Protein AF-A0A3L6JF47-F1 (afdb_monomer)

Secondary structure (DSSP, 8-state):
---HHHHHHHHHHHHHHTTSTT--EEE-SSEEEEEEE-SS-EEEEEEETTS-HHHHHHHHHHHHHHHHHHTSPTT--HHHHHHH----TTTTHHHHHHHHHHHHHHHHHHHHHHHHHHHHHHHHHHHHHHHHHT----HHHHHHHHHHHHHHHHHHHHH-GGGGG--BSSS-B-GGGS-TTSS-HHHHHHHHHHHHHHHHHHHHHHH-HHHHHHHIIIIIHHHHHHTHHHHHHTTHHHHHHHHH-

Solvent-accessible surface area (backbone atoms only — not comparable to full-atom values): 14025 Å² total; per-residue (Å²): 129,81,63,60,64,62,44,52,56,50,44,62,50,38,68,75,59,52,88,46,93,80,68,62,63,48,80,58,99,76,36,26,40,38,53,34,70,63,100,86,51,77,46,78,47,82,40,56,75,87,55,61,61,73,59,56,44,50,52,39,46,50,51,50,50,50,44,61,66,73,71,45,57,90,96,55,54,68,74,60,51,60,72,68,55,84,76,62,98,69,66,59,54,69,57,51,50,50,51,52,51,53,50,50,49,49,54,53,49,53,54,50,52,50,33,48,52,40,47,53,52,32,51,56,50,29,51,49,40,39,25,61,56,65,40,77,66,54,75,67,53,49,52,53,42,43,53,51,43,54,61,65,44,49,66,50,29,76,77,38,63,71,52,70,65,42,53,74,48,96,82,29,47,46,49,75,64,50,61,49,89,81,52,58,61,70,62,49,54,55,49,52,50,52,51,48,47,50,49,44,50,43,44,46,71,64,62,32,68,67,37,38,52,48,23,40,67,73,38,36,47,57,50,50,66,76,44,43,69,63,28,53,75,70,58,44,48,62,51,50,53,70,57,74,107

Foldseek 3Di:
DPVVVVVVVVVVVCVVPVVPVPDQWDDDPFWIKGWDDDPPDIDIDTHGPPDDNVVVNVLRVVLVVCCVVPQADPPDDPVVVVVPPPDDPCRCVVSVVVNVVSVVCVVVCVLVVQLVLLLLLQVLLQQLFQLLLPQDDDPVLLVVLQVQLVVQCVVLCVVPVLLVQWDGDNNGTRSNRRDSNVDDSVSSLVSSLSSVLSNLVSCPVRVDDVSLVCSCVVGNVVSCVVCVVSCVVSVVVVSCVVRSD

Sequence (245 aa):
MDLIAPFLSATHTFINRAANETLRTIDTDTHRYVWAANDELLFVMVISKGARTGHMRFLLDYALNEFMHNEVPEGMDLPTFLKQWEGNPVSFERFARFVDELVSQYEQSGDSLVAGKTMDCLEVHNHIFRALMEVKVDKRTRKKMVEEIKARLRPLVETHPFLAVVPVDDAGIEVLNIDVYSVEYKALRSALESVFQVVAEVIRNVAGEEPYRNMIFDHAMPYVKNDIERLQTYAILDDIVRYLF

Structure (mmCIF, N/CA/C/O backbone):
data_AF-A0A3L6JF47-F1
#
_entry.id   AF-A0A3L6JF47-F1
#
loop_
_atom_site.group_PDB
_atom_site.id
_atom_site.type_symbol
_atom_site.label_atom_id
_atom_site.label_alt_id
_atom_site.label_comp_id
_atom_site.label_asym_id
_atom_site.label_entity_id
_atom_site.label_seq_id
_atom_site.pdbx_PDB_ins_code
_atom_site.Cartn_x
_atom_site.Cartn_y
_atom_site.Cartn_z
_atom_site.occupancy
_atom_site.B_iso_or_equiv
_atom_site.auth_seq_id
_atom_site.auth_comp_id
_atom_site.auth_asym_id
_atom_site.auth_atom_id
_atom_site.pdbx_PDB_model_num
ATOM 1 N N . MET A 1 1 ? 6.566 16.868 -28.318 1.00 39.19 1 MET A N 1
ATOM 2 C CA . MET A 1 1 ? 7.440 17.983 -27.888 1.00 39.19 1 MET A CA 1
ATOM 3 C C . MET A 1 1 ? 8.849 17.601 -28.323 1.00 39.19 1 MET A C 1
ATOM 5 O O . MET A 1 1 ? 9.201 16.448 -28.123 1.00 39.19 1 MET A O 1
ATOM 9 N N . ASP A 1 2 ? 9.584 18.474 -29.011 1.00 41.66 2 ASP A N 1
ATOM 10 C CA . ASP A 1 2 ? 10.865 18.128 -29.648 1.00 41.66 2 ASP A CA 1
ATOM 11 C C . ASP A 1 2 ? 11.982 18.011 -28.591 1.00 41.66 2 ASP A C 1
ATOM 13 O O . ASP A 1 2 ? 12.559 19.005 -28.148 1.00 41.66 2 ASP A O 1
ATOM 17 N N . LEU A 1 3 ? 12.201 16.788 -28.094 1.00 53.28 3 LEU A N 1
ATOM 18 C CA . LEU A 1 3 ? 13.137 16.476 -27.003 1.00 53.28 3 LEU A CA 1
ATOM 19 C C . LEU A 1 3 ? 14.605 16.495 -27.458 1.00 53.28 3 LEU A C 1
ATOM 21 O O . LEU A 1 3 ? 15.505 16.509 -26.618 1.00 53.28 3 LEU A O 1
ATOM 25 N N . ILE A 1 4 ? 14.853 16.542 -28.771 1.00 51.00 4 ILE A N 1
ATOM 26 C CA . ILE A 1 4 ? 16.194 16.467 -29.360 1.00 51.00 4 ILE A CA 1
ATOM 27 C C . ILE A 1 4 ? 16.961 17.778 -29.153 1.00 51.00 4 ILE A C 1
ATOM 29 O O . ILE A 1 4 ? 18.140 17.747 -28.816 1.00 51.00 4 ILE A O 1
ATOM 33 N N . ALA A 1 5 ? 16.318 18.942 -29.279 1.00 51.75 5 ALA A N 1
ATOM 34 C CA . ALA A 1 5 ? 16.994 20.233 -29.107 1.00 51.75 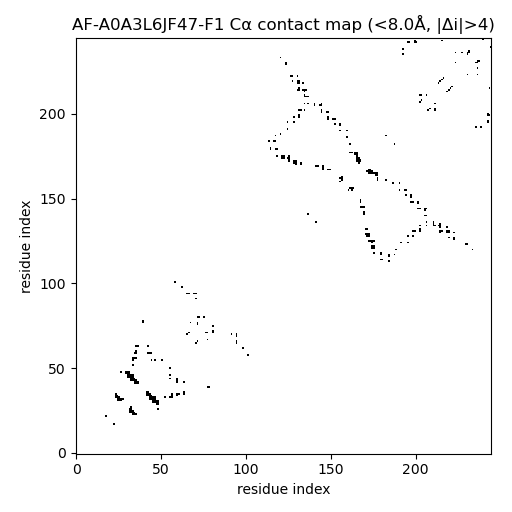5 ALA A CA 1
ATOM 35 C C . ALA A 1 5 ? 17.438 20.521 -27.648 1.00 51.75 5 ALA A C 1
ATOM 37 O O . ALA A 1 5 ? 18.599 20.898 -27.447 1.00 51.75 5 ALA A O 1
ATOM 38 N N . PRO A 1 6 ? 16.601 20.290 -26.610 1.00 57.38 6 PRO A N 1
ATOM 39 C CA . PRO A 1 6 ? 17.043 20.335 -25.214 1.00 57.38 6 PRO A CA 1
ATOM 40 C C . PRO A 1 6 ? 18.134 19.303 -24.918 1.00 57.38 6 PRO A C 1
ATOM 42 O O . PRO A 1 6 ? 19.085 19.608 -24.196 1.00 57.38 6 PRO A O 1
ATOM 45 N N . PHE A 1 7 ? 18.032 18.111 -25.515 1.00 55.81 7 PHE A N 1
ATOM 46 C CA . PHE A 1 7 ? 19.045 17.071 -25.408 1.00 55.81 7 PHE A CA 1
ATOM 47 C C . PHE A 1 7 ? 20.379 17.520 -26.009 1.00 55.81 7 PHE A C 1
ATOM 49 O O . PHE A 1 7 ? 21.376 17.469 -25.305 1.00 55.81 7 PHE A O 1
ATOM 56 N N . LEU A 1 8 ? 20.433 18.054 -27.233 1.00 55.69 8 LEU A N 1
ATOM 57 C CA . LEU A 1 8 ? 21.669 18.549 -27.858 1.00 55.69 8 LEU A CA 1
ATOM 58 C C . LEU A 1 8 ? 22.310 19.691 -27.055 1.00 55.69 8 LEU A C 1
ATOM 60 O O . LEU A 1 8 ? 23.528 19.717 -26.888 1.00 55.69 8 LEU A O 1
ATOM 64 N N . SER A 1 9 ? 21.504 20.583 -26.469 1.00 55.53 9 SER A N 1
ATOM 65 C CA . SER A 1 9 ? 21.994 21.616 -25.544 1.00 55.53 9 SER A CA 1
ATOM 66 C C . SER A 1 9 ? 22.570 21.013 -24.252 1.00 55.53 9 SER A C 1
ATOM 68 O O . SER A 1 9 ? 23.629 21.434 -23.771 1.00 55.53 9 SER A O 1
ATOM 70 N N . ALA A 1 10 ? 21.914 19.990 -23.697 1.00 55.59 10 ALA A N 1
ATOM 71 C CA . ALA A 1 10 ? 22.442 19.210 -22.580 1.00 55.59 10 ALA A CA 1
ATOM 72 C C . ALA A 1 10 ? 23.694 18.413 -22.991 1.00 55.59 10 ALA A C 1
ATOM 74 O O . ALA A 1 10 ? 24.613 18.294 -22.189 1.00 55.59 10 ALA A O 1
ATOM 75 N N . THR A 1 11 ? 23.793 17.975 -24.251 1.00 55.50 11 THR A N 1
ATOM 76 C CA . THR A 1 11 ? 24.927 17.238 -24.836 1.00 55.50 11 THR A CA 1
ATOM 77 C C . THR A 1 11 ? 26.139 18.155 -25.059 1.00 55.50 11 THR A C 1
ATOM 79 O O . THR A 1 11 ? 27.289 17.777 -24.865 1.00 55.50 11 THR A O 1
ATOM 82 N N . HIS A 1 12 ? 25.918 19.430 -25.370 1.00 54.47 12 HIS A N 1
ATOM 83 C CA . HIS A 1 12 ? 27.000 20.416 -25.428 1.00 54.47 12 HIS A CA 1
ATOM 84 C C . HIS A 1 12 ? 27.555 20.743 -24.026 1.00 54.47 12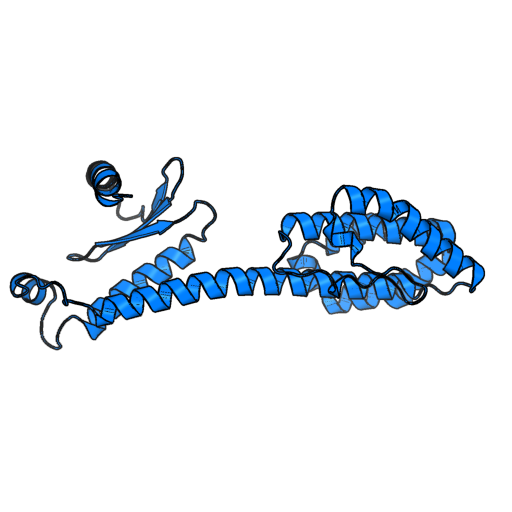 HIS A C 1
ATOM 86 O O . HIS A 1 12 ? 28.730 21.077 -23.860 1.00 54.47 12 HIS A O 1
ATOM 92 N N . THR A 1 13 ? 26.716 20.592 -22.996 1.00 53.53 13 THR A N 1
ATOM 93 C CA . THR A 1 13 ? 27.118 20.637 -21.579 1.00 53.53 13 THR A CA 1
ATOM 94 C C . THR A 1 13 ? 27.772 19.312 -21.141 1.00 53.53 13 THR A C 1
ATOM 96 O O . THR A 1 13 ? 28.696 19.321 -20.329 1.00 53.53 13 THR A O 1
ATOM 99 N N . PHE A 1 14 ? 27.334 18.189 -21.725 1.00 51.88 14 PHE A N 1
ATOM 100 C CA . PHE A 1 14 ? 27.841 16.820 -21.571 1.00 51.88 14 PHE A CA 1
ATOM 101 C C . PHE A 1 14 ? 29.286 16.707 -22.050 1.00 51.88 14 PHE A C 1
ATOM 103 O O . PHE A 1 14 ? 30.123 16.296 -21.266 1.00 51.88 14 PHE A O 1
ATOM 110 N N . ILE A 1 15 ? 29.628 17.172 -23.256 1.00 53.25 15 ILE A N 1
ATOM 111 C CA . ILE A 1 15 ? 31.006 17.115 -23.789 1.00 53.25 15 ILE A CA 1
ATOM 112 C C . ILE A 1 15 ? 31.991 17.896 -22.901 1.00 53.25 15 ILE A C 1
ATOM 114 O O . ILE A 1 15 ? 33.110 17.451 -22.670 1.00 53.25 15 ILE A O 1
ATOM 118 N N . ASN A 1 16 ? 31.557 19.019 -22.321 1.00 48.75 16 ASN A N 1
ATOM 119 C CA . ASN A 1 16 ? 32.393 19.824 -21.425 1.00 48.75 16 ASN A CA 1
ATOM 120 C C . ASN A 1 16 ? 32.518 19.257 -19.995 1.00 48.75 16 ASN A C 1
ATOM 122 O O . ASN A 1 16 ? 33.428 19.653 -19.269 1.00 48.75 16 ASN A O 1
ATOM 126 N N . ARG A 1 17 ? 31.619 18.358 -19.559 1.00 47.34 17 ARG A N 1
ATOM 127 C CA . ARG A 1 17 ? 31.627 17.754 -18.206 1.00 47.34 17 ARG A CA 1
ATOM 128 C C . ARG A 1 17 ? 31.995 16.263 -18.181 1.00 47.34 17 ARG A C 1
ATOM 130 O O . ARG A 1 17 ? 32.422 15.776 -17.138 1.00 47.34 17 ARG A O 1
ATOM 137 N N . ALA A 1 18 ? 31.868 15.553 -19.302 1.00 42.84 18 ALA A N 1
ATOM 138 C CA . ALA A 1 18 ? 32.072 14.110 -19.458 1.00 42.84 18 ALA A CA 1
ATOM 139 C C . ALA A 1 18 ? 33.542 13.695 -19.646 1.00 42.84 18 ALA A C 1
ATOM 141 O O . ALA A 1 18 ? 33.816 12.541 -19.948 1.00 42.84 18 ALA A O 1
ATOM 142 N N . ALA A 1 19 ? 34.503 14.582 -19.366 1.00 46.66 19 ALA A N 1
ATOM 143 C CA . ALA A 1 19 ? 35.892 14.176 -19.124 1.00 46.66 19 ALA A CA 1
ATOM 144 C C . ALA A 1 19 ? 36.048 13.286 -17.863 1.00 46.66 19 ALA A C 1
ATOM 146 O O . ALA A 1 19 ? 37.145 12.830 -17.562 1.00 46.66 19 ALA A O 1
ATOM 147 N N . ASN A 1 20 ? 34.956 13.037 -17.125 1.00 45.53 20 ASN A N 1
ATOM 148 C CA . ASN A 1 20 ? 34.859 12.031 -16.072 1.00 45.53 20 ASN A CA 1
ATOM 149 C C . ASN A 1 20 ? 33.891 10.911 -16.493 1.00 45.53 20 ASN A C 1
ATOM 151 O O . ASN A 1 20 ? 32.675 11.099 -16.477 1.00 45.53 20 ASN A O 1
ATOM 155 N N . GLU A 1 21 ? 34.432 9.726 -16.780 1.00 50.06 21 GLU A N 1
ATOM 156 C CA . GLU A 1 21 ? 33.719 8.494 -17.182 1.00 50.06 21 GLU A CA 1
ATOM 157 C C . GLU A 1 21 ? 32.689 7.973 -16.150 1.00 50.06 21 GLU A C 1
ATOM 159 O O . GLU A 1 21 ? 31.940 7.029 -16.406 1.00 50.06 21 GLU A O 1
ATOM 164 N N . THR A 1 22 ? 32.627 8.570 -14.958 1.00 50.00 22 THR A N 1
ATOM 165 C CA . THR A 1 22 ? 31.847 8.074 -13.813 1.00 50.00 22 THR A CA 1
ATOM 166 C C . THR A 1 22 ? 30.427 8.633 -13.714 1.00 50.00 22 THR A C 1
ATOM 168 O O . THR A 1 22 ? 29.576 8.040 -13.044 1.00 50.00 22 THR A O 1
ATOM 171 N N . LEU A 1 23 ? 30.118 9.749 -14.378 1.00 54.25 23 LEU A N 1
ATOM 172 C CA . LEU A 1 23 ? 28.791 10.365 -14.306 1.00 54.25 23 LEU A CA 1
ATOM 173 C C . LEU A 1 23 ? 27.901 9.825 -15.427 1.00 54.25 23 LEU A C 1
ATOM 175 O O . LEU A 1 23 ? 27.941 10.362 -16.514 1.00 54.25 23 LEU A O 1
ATOM 179 N N . ARG A 1 24 ? 27.073 8.800 -15.162 1.00 65.50 24 ARG A N 1
ATOM 180 C CA . ARG A 1 24 ? 26.072 8.235 -16.109 1.00 65.50 24 ARG A CA 1
ATOM 181 C C . ARG A 1 24 ? 24.644 8.778 -15.905 1.00 65.50 24 ARG A C 1
ATOM 183 O O . ARG A 1 24 ? 23.663 8.046 -16.049 1.00 65.50 24 ARG A O 1
ATOM 190 N N . THR A 1 25 ? 24.518 10.003 -15.398 1.00 70.62 25 THR A N 1
ATOM 191 C CA . THR A 1 25 ? 23.235 10.684 -15.126 1.00 70.62 25 THR A CA 1
ATOM 192 C C . THR A 1 25 ? 23.398 12.195 -15.127 1.00 70.62 25 THR A C 1
ATOM 194 O O . THR A 1 25 ? 24.363 12.695 -14.550 1.00 70.62 25 THR A O 1
ATOM 197 N N . ILE A 1 26 ? 22.416 12.915 -15.675 1.00 74.94 26 ILE A N 1
ATOM 198 C CA . ILE A 1 26 ? 22.301 14.377 -15.581 1.00 74.94 26 ILE A CA 1
ATOM 199 C C . ILE A 1 26 ? 20.905 14.727 -15.082 1.00 74.94 26 ILE A C 1
ATOM 201 O O . ILE A 1 26 ? 19.906 14.328 -15.676 1.00 74.94 26 ILE A O 1
ATOM 205 N N . ASP A 1 27 ? 20.844 15.520 -14.019 1.00 71.19 27 ASP A N 1
ATOM 206 C CA . ASP A 1 27 ? 19.592 16.062 -13.506 1.00 71.19 27 ASP A CA 1
ATOM 207 C C . ASP A 1 27 ? 19.328 17.438 -14.121 1.00 71.19 27 ASP A C 1
ATOM 209 O O . ASP A 1 27 ? 20.200 18.306 -14.148 1.00 71.19 27 ASP A O 1
ATOM 213 N N . THR A 1 28 ? 18.105 17.631 -14.606 1.00 73.50 28 THR A N 1
ATOM 214 C CA . THR A 1 28 ? 17.536 18.944 -14.941 1.00 73.50 28 THR A CA 1
ATOM 215 C C . THR A 1 28 ? 16.518 19.341 -13.874 1.00 73.50 28 THR A C 1
ATOM 217 O O . THR A 1 28 ? 16.288 18.601 -12.914 1.00 73.50 28 THR A O 1
ATOM 220 N N . ASP A 1 29 ? 15.870 20.495 -14.016 1.00 65.69 29 ASP A N 1
ATOM 221 C CA . ASP A 1 29 ? 14.871 20.952 -13.043 1.00 65.69 29 ASP A CA 1
ATOM 222 C C . ASP A 1 29 ? 13.658 20.018 -12.960 1.00 65.69 29 ASP A C 1
ATOM 224 O O . ASP A 1 29 ? 13.139 19.774 -11.869 1.00 65.69 29 ASP A O 1
ATOM 228 N N . THR A 1 30 ? 13.267 19.410 -14.080 1.00 62.75 30 THR A N 1
ATOM 229 C CA . THR A 1 30 ? 12.035 18.613 -14.192 1.00 62.75 30 THR A CA 1
ATOM 230 C C . THR A 1 30 ? 12.280 17.128 -14.454 1.00 62.75 30 THR A C 1
ATOM 232 O O . THR A 1 30 ? 11.491 16.297 -14.012 1.00 62.75 30 THR A O 1
ATOM 235 N N . HIS A 1 31 ? 13.392 16.770 -15.097 1.00 74.81 31 HIS A N 1
ATOM 236 C CA . HIS A 1 31 ? 13.676 15.399 -15.529 1.00 74.81 31 HIS A CA 1
ATOM 237 C C . HIS A 1 31 ? 15.101 14.976 -15.182 1.00 74.81 31 HIS A C 1
ATOM 239 O O . HIS A 1 31 ? 15.976 15.810 -14.932 1.00 74.81 31 HIS A O 1
ATOM 245 N N . ARG A 1 32 ? 15.348 13.670 -15.216 1.00 78.44 32 ARG A N 1
ATOM 246 C CA . ARG A 1 32 ? 16.684 13.081 -15.167 1.00 78.44 32 ARG A CA 1
ATOM 247 C C . ARG A 1 32 ? 16.966 12.411 -16.506 1.00 78.44 32 ARG A C 1
ATOM 249 O O . ARG A 1 32 ? 16.133 11.679 -17.025 1.00 78.44 32 ARG A O 1
ATOM 256 N N . TYR A 1 33 ? 18.143 12.665 -17.053 1.00 81.38 33 TYR A N 1
ATOM 257 C CA . TYR A 1 33 ? 18.661 11.995 -18.235 1.00 81.38 33 TYR A CA 1
ATOM 258 C C . TYR A 1 33 ? 19.579 10.870 -17.775 1.00 81.38 33 TYR A C 1
ATOM 260 O O . TYR A 1 33 ? 20.475 11.081 -16.950 1.00 81.38 33 TYR A O 1
ATOM 268 N N . VAL A 1 34 ? 19.345 9.675 -18.300 1.00 81.88 34 VAL A N 1
ATOM 269 C CA . VAL A 1 34 ? 20.177 8.487 -18.089 1.00 81.88 34 VAL A CA 1
ATOM 270 C C . VAL A 1 34 ? 20.659 8.022 -19.451 1.00 81.88 34 VAL A C 1
ATOM 272 O O . VAL A 1 34 ? 19.919 8.127 -20.427 1.00 81.88 34 VAL A O 1
ATOM 275 N N . TRP A 1 35 ? 21.885 7.518 -19.528 1.00 82.00 35 TRP A N 1
ATOM 276 C CA . TRP A 1 35 ? 22.407 6.969 -20.771 1.00 82.00 35 TRP A CA 1
ATOM 277 C C . TRP A 1 35 ? 23.260 5.723 -20.547 1.00 82.00 35 TRP A C 1
ATOM 279 O O . TRP A 1 35 ? 23.832 5.529 -19.468 1.00 82.00 35 TRP A O 1
ATOM 289 N N . ALA A 1 36 ? 23.346 4.925 -21.606 1.00 80.56 36 ALA A N 1
ATOM 290 C CA . ALA A 1 36 ? 24.310 3.853 -21.808 1.00 80.56 36 ALA A CA 1
ATOM 291 C C . ALA A 1 36 ? 25.043 4.124 -23.126 1.00 80.56 36 ALA A C 1
ATOM 293 O O . ALA A 1 36 ? 24.437 4.612 -24.080 1.00 80.56 36 ALA A O 1
ATOM 294 N N . ALA A 1 37 ? 26.346 3.867 -23.169 1.00 81.69 37 ALA A N 1
ATOM 295 C CA . ALA A 1 37 ? 27.157 4.131 -24.350 1.00 81.69 37 ALA A CA 1
ATOM 296 C C . ALA A 1 37 ? 28.245 3.073 -24.518 1.00 81.69 37 ALA A C 1
ATOM 298 O O . ALA A 1 37 ? 28.740 2.532 -23.524 1.00 81.69 37 ALA A O 1
ATOM 299 N N . ASN A 1 38 ? 28.622 2.835 -25.768 1.00 80.56 38 ASN A N 1
ATOM 300 C CA . ASN A 1 38 ? 29.889 2.217 -26.151 1.00 80.56 38 ASN A CA 1
ATOM 301 C C . ASN A 1 38 ? 30.673 3.206 -27.040 1.00 80.56 38 ASN A C 1
ATOM 303 O O . ASN A 1 38 ? 30.343 4.394 -27.075 1.00 80.56 38 ASN A O 1
ATOM 307 N N . ASP A 1 39 ? 31.712 2.734 -27.726 1.00 76.62 39 ASP A N 1
ATOM 308 C CA . ASP A 1 39 ? 32.595 3.595 -28.519 1.00 76.62 39 ASP A CA 1
ATOM 309 C C . ASP A 1 39 ? 31.883 4.233 -29.736 1.00 76.62 39 ASP A C 1
ATOM 311 O O . ASP A 1 39 ? 32.335 5.261 -30.244 1.00 76.62 39 ASP A O 1
ATOM 315 N N . GLU A 1 40 ? 30.742 3.685 -30.180 1.00 78.94 40 GLU A N 1
ATOM 316 C CA . GLU A 1 40 ? 30.048 4.103 -31.407 1.00 78.94 40 GLU A CA 1
ATOM 317 C C . GLU A 1 40 ? 28.553 4.443 -31.246 1.00 78.94 40 GLU A C 1
ATOM 319 O O . GLU A 1 40 ? 27.971 5.074 -32.130 1.00 78.94 40 GLU A O 1
ATOM 324 N N . LEU A 1 41 ? 27.909 4.047 -30.146 1.00 82.88 41 LEU A N 1
ATOM 325 C CA . LEU A 1 41 ? 26.478 4.221 -29.877 1.00 82.88 41 LEU A CA 1
ATOM 326 C C . LEU A 1 41 ? 26.242 4.886 -28.524 1.00 82.88 41 LEU A C 1
ATOM 328 O O . LEU A 1 41 ? 26.897 4.588 -27.526 1.00 82.88 41 LEU A O 1
ATOM 332 N N . LEU A 1 42 ? 25.218 5.739 -28.484 1.00 83.00 42 LEU A N 1
ATOM 333 C CA . LEU A 1 42 ? 24.730 6.403 -27.280 1.00 83.00 42 LEU A CA 1
ATOM 334 C C . LEU A 1 42 ? 23.214 6.224 -27.179 1.00 83.00 42 LEU A C 1
ATOM 336 O O . LEU A 1 42 ? 22.462 6.757 -27.993 1.00 83.00 42 LEU A O 1
ATOM 340 N N . PHE A 1 43 ? 22.767 5.491 -26.164 1.00 83.06 43 PHE A N 1
ATOM 341 C CA . PHE A 1 43 ? 21.354 5.266 -25.871 1.00 83.06 43 PHE A CA 1
ATOM 342 C C . PHE A 1 43 ? 20.955 6.150 -24.698 1.00 83.06 43 PHE A C 1
ATOM 344 O O . PHE A 1 43 ? 21.618 6.145 -23.660 1.00 83.06 43 PHE A O 1
ATOM 351 N N . VAL A 1 44 ? 19.870 6.909 -24.848 1.00 82.00 44 VAL A N 1
ATOM 352 C CA . VAL A 1 44 ? 19.457 7.923 -23.869 1.00 82.00 44 VAL A CA 1
ATOM 353 C C . VAL A 1 44 ? 17.993 7.748 -23.506 1.00 82.00 44 VAL A C 1
ATOM 355 O O . VAL A 1 44 ? 17.141 7.596 -24.375 1.00 82.00 44 VAL A O 1
ATOM 358 N N . MET A 1 45 ? 17.705 7.834 -22.210 1.00 81.62 45 MET A N 1
ATOM 359 C CA . MET A 1 45 ? 16.356 7.817 -21.659 1.00 81.62 45 MET A CA 1
ATOM 360 C C . MET A 1 45 ? 16.117 9.070 -20.819 1.00 81.62 45 MET A C 1
ATOM 362 O O . MET A 1 45 ? 16.950 9.457 -19.992 1.00 81.62 45 MET A O 1
ATOM 366 N N . VAL A 1 46 ? 14.950 9.683 -21.008 1.00 81.81 46 VAL A N 1
ATOM 367 C CA . VAL A 1 46 ? 14.451 10.767 -20.157 1.00 81.81 46 VAL A CA 1
ATOM 368 C C . VAL A 1 46 ? 13.483 10.164 -19.153 1.00 81.81 46 VAL A C 1
ATOM 370 O O . VAL A 1 46 ? 12.491 9.554 -19.538 1.00 81.81 46 VAL A O 1
ATOM 373 N N . ILE A 1 47 ? 13.771 10.329 -17.865 1.00 77.25 47 ILE A N 1
ATOM 374 C CA . ILE A 1 47 ? 12.982 9.747 -16.778 1.00 77.25 47 ILE A CA 1
ATOM 375 C C . ILE A 1 47 ? 12.523 10.824 -15.798 1.00 77.25 47 ILE A C 1
ATOM 377 O O . ILE A 1 47 ? 13.141 11.886 -15.656 1.00 77.25 47 ILE A O 1
ATOM 381 N N . SER A 1 48 ? 11.443 10.540 -15.076 1.00 75.38 48 SER A N 1
ATOM 382 C CA . SER A 1 48 ? 11.028 11.370 -13.946 1.00 75.38 48 SER A CA 1
ATOM 383 C C . SER A 1 48 ? 12.056 11.287 -12.809 1.00 75.38 48 SER A C 1
ATOM 385 O O . SER A 1 48 ? 12.755 10.286 -12.641 1.00 75.38 48 SER A O 1
ATOM 387 N N . LYS A 1 49 ? 12.144 12.328 -11.972 1.00 70.06 49 LYS A N 1
ATOM 388 C CA . LYS A 1 49 ? 13.084 12.351 -10.832 1.00 70.06 49 LYS A CA 1
ATOM 389 C C . LYS A 1 49 ? 12.839 11.246 -9.794 1.00 70.06 49 LYS A C 1
ATOM 391 O O . LYS A 1 49 ? 13.764 10.890 -9.068 1.00 70.06 49 LYS A O 1
ATOM 396 N N . GLY A 1 50 ? 11.616 10.715 -9.724 1.00 63.47 50 GLY A N 1
ATOM 397 C CA . GLY A 1 50 ? 11.242 9.619 -8.825 1.00 63.47 50 GLY A CA 1
ATOM 398 C C . GLY A 1 50 ? 11.611 8.225 -9.342 1.00 63.47 50 GLY A C 1
ATOM 399 O O . GLY A 1 50 ? 11.540 7.258 -8.583 1.00 63.47 50 GLY A O 1
ATOM 400 N N . ALA A 1 51 ? 12.015 8.099 -10.609 1.00 66.25 51 ALA A N 1
ATOM 401 C CA . ALA A 1 51 ? 12.358 6.813 -11.197 1.00 66.25 51 ALA A CA 1
ATOM 402 C C . ALA A 1 51 ? 13.675 6.255 -10.630 1.00 66.25 51 ALA A C 1
ATOM 404 O O . ALA A 1 51 ? 14.657 6.971 -10.392 1.00 66.25 51 ALA A O 1
ATOM 405 N N . ARG A 1 52 ? 13.713 4.932 -10.431 1.00 69.25 52 ARG A N 1
ATOM 406 C CA . ARG A 1 52 ? 14.891 4.224 -9.914 1.00 69.25 52 ARG A CA 1
ATOM 407 C C . ARG A 1 52 ? 15.992 4.198 -10.969 1.00 69.25 52 ARG A C 1
ATOM 409 O O . ARG A 1 52 ? 16.010 3.335 -11.841 1.00 69.25 52 ARG A O 1
ATOM 416 N N . THR A 1 53 ? 16.955 5.106 -10.850 1.00 68.94 53 THR A N 1
ATOM 417 C CA . THR A 1 53 ? 18.064 5.268 -11.804 1.00 68.94 53 THR A CA 1
ATOM 418 C C . THR A 1 53 ? 18.819 3.973 -12.109 1.00 68.94 53 THR A C 1
ATOM 420 O O . THR A 1 53 ? 19.153 3.742 -13.264 1.00 68.94 53 THR A O 1
ATOM 423 N N . GLY A 1 54 ? 19.061 3.108 -11.117 1.00 63.47 54 GLY A N 1
ATOM 424 C CA . GLY A 1 54 ? 19.732 1.821 -11.351 1.00 63.47 54 GLY A CA 1
ATOM 425 C C . GLY A 1 54 ? 18.957 0.900 -12.299 1.00 63.47 54 GLY A C 1
ATOM 426 O O . GLY A 1 54 ? 19.552 0.285 -13.175 1.00 63.47 54 GLY A O 1
ATOM 427 N N . HIS A 1 55 ? 17.627 0.869 -12.182 1.00 68.50 55 HIS A N 1
ATOM 428 C CA . HIS A 1 55 ? 16.773 0.083 -13.071 1.00 68.50 55 HIS A CA 1
ATOM 429 C C . HIS A 1 55 ? 16.724 0.686 -14.482 1.00 68.50 55 HIS A C 1
ATOM 431 O O . HIS A 1 55 ? 16.843 -0.038 -15.460 1.00 68.50 55 HIS A O 1
ATOM 437 N N . MET A 1 56 ? 16.653 2.016 -14.592 1.00 77.19 56 MET A N 1
ATOM 438 C CA . MET A 1 56 ? 16.656 2.716 -15.888 1.00 77.19 56 MET A CA 1
ATOM 439 C C . MET A 1 56 ? 17.977 2.527 -16.645 1.00 77.19 56 MET A C 1
ATOM 441 O O . MET A 1 56 ? 17.981 2.396 -17.864 1.00 77.19 56 MET A O 1
ATOM 445 N N . ARG A 1 57 ? 19.102 2.453 -15.921 1.00 73.38 57 ARG A N 1
ATOM 446 C CA . ARG A 1 57 ? 20.404 2.095 -16.500 1.00 73.38 57 ARG A CA 1
ATOM 447 C C . ARG A 1 57 ? 20.424 0.659 -17.007 1.00 73.38 57 ARG A C 1
ATOM 449 O O . ARG A 1 57 ? 20.824 0.443 -18.139 1.00 73.38 57 ARG A O 1
ATOM 456 N N . PHE A 1 58 ? 19.934 -0.289 -16.208 1.00 76.50 58 PHE A N 1
ATOM 457 C CA . PHE A 1 58 ? 19.830 -1.686 -16.629 1.00 76.50 58 PHE A CA 1
ATOM 458 C C . PHE A 1 58 ? 19.004 -1.839 -17.915 1.00 76.50 58 PHE A C 1
ATOM 460 O O . PHE A 1 58 ? 19.422 -2.550 -18.819 1.00 76.50 58 PHE A O 1
ATOM 467 N N . LEU A 1 59 ? 17.870 -1.141 -18.021 1.00 79.62 59 LEU A N 1
ATOM 468 C CA . LEU A 1 59 ? 17.033 -1.150 -19.223 1.00 79.62 59 LEU A CA 1
ATOM 469 C C . LEU A 1 59 ? 17.766 -0.606 -20.459 1.00 79.62 59 LEU A C 1
ATOM 471 O O . LEU A 1 59 ? 17.666 -1.190 -21.534 1.00 79.62 59 LEU A O 1
ATOM 475 N N . LEU A 1 60 ? 18.531 0.477 -20.303 1.00 84.62 60 LEU A N 1
ATOM 476 C CA . LEU A 1 60 ? 19.350 1.037 -21.382 1.00 84.62 60 LEU A CA 1
ATOM 477 C C . LEU A 1 60 ? 20.501 0.113 -21.793 1.00 84.62 60 LEU A C 1
ATOM 479 O O . LEU A 1 60 ? 20.724 -0.070 -22.986 1.00 84.62 60 LEU A O 1
ATOM 483 N N . ASP A 1 61 ? 21.201 -0.486 -20.829 1.00 79.75 61 ASP A N 1
ATOM 484 C CA . ASP A 1 61 ? 22.267 -1.458 -21.096 1.00 79.75 61 ASP A CA 1
ATOM 485 C C . ASP A 1 61 ? 21.700 -2.714 -21.781 1.00 79.75 61 ASP A C 1
ATOM 487 O O . ASP A 1 61 ? 22.309 -3.257 -22.701 1.00 79.75 61 ASP A O 1
ATOM 491 N N . TYR A 1 62 ? 20.509 -3.165 -21.375 1.00 82.06 62 TYR A N 1
ATOM 492 C CA . TYR A 1 62 ? 19.826 -4.294 -22.001 1.00 82.06 62 TYR A CA 1
ATOM 493 C C . TYR A 1 62 ? 19.423 -3.981 -23.444 1.00 82.06 62 TYR A C 1
ATOM 495 O O . TYR A 1 62 ? 19.697 -4.780 -24.334 1.00 82.06 62 TYR A O 1
ATOM 503 N N . ALA A 1 63 ? 18.870 -2.792 -23.696 1.00 86.19 63 ALA A N 1
ATOM 504 C CA . ALA A 1 63 ? 18.553 -2.350 -25.049 1.00 86.19 63 ALA A CA 1
ATOM 505 C C . ALA A 1 63 ? 19.802 -2.215 -25.931 1.00 86.19 63 ALA A C 1
ATOM 507 O O . ALA A 1 63 ? 19.779 -2.635 -27.086 1.00 86.19 63 ALA A O 1
ATOM 508 N N . LEU A 1 64 ? 20.904 -1.683 -25.393 1.00 87.25 64 LEU A N 1
ATOM 509 C CA . LEU A 1 64 ? 22.172 -1.601 -26.117 1.00 87.25 64 LEU A CA 1
ATOM 510 C C . LEU A 1 64 ? 22.679 -2.999 -26.497 1.00 87.25 64 LEU A C 1
ATOM 512 O O . LEU A 1 64 ? 23.054 -3.226 -27.644 1.00 87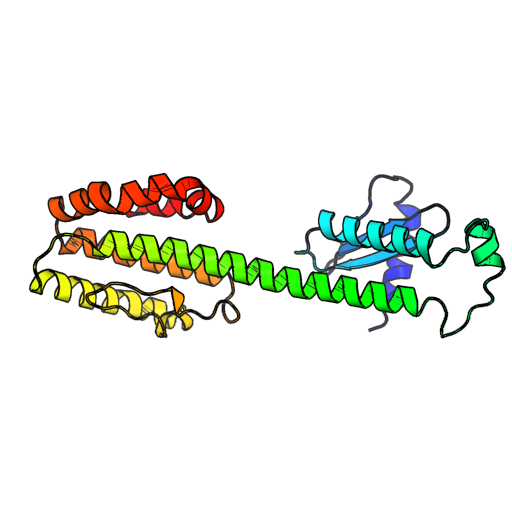.25 64 LEU A O 1
ATOM 516 N N . ASN A 1 65 ? 22.642 -3.951 -25.564 1.00 86.25 65 ASN A N 1
ATOM 517 C CA . ASN A 1 65 ? 23.041 -5.333 -25.832 1.00 86.25 65 ASN A CA 1
ATOM 518 C C . ASN A 1 65 ? 22.131 -6.015 -26.862 1.00 86.25 65 ASN A C 1
ATOM 520 O O . ASN A 1 65 ? 22.633 -6.708 -27.743 1.00 86.25 65 ASN A O 1
ATOM 524 N N . GLU A 1 66 ? 20.816 -5.798 -26.787 1.00 87.94 66 GLU A N 1
ATOM 525 C CA . GLU A 1 66 ? 19.859 -6.357 -27.746 1.00 87.94 66 GLU A CA 1
ATOM 526 C C . GLU A 1 66 ? 20.127 -5.842 -29.164 1.00 87.94 66 GLU A C 1
ATOM 528 O O . GLU A 1 66 ? 20.138 -6.629 -30.113 1.00 87.94 66 GLU A O 1
ATOM 533 N N . PHE A 1 67 ? 20.414 -4.543 -29.299 1.00 88.94 67 PHE A N 1
ATOM 534 C CA . PHE A 1 67 ? 20.794 -3.928 -30.569 1.00 88.94 67 PHE A CA 1
ATOM 535 C C . PHE A 1 67 ? 22.081 -4.548 -31.123 1.00 88.94 67 PHE A C 1
ATOM 537 O O . PHE A 1 67 ? 22.123 -4.989 -32.271 1.00 88.94 67 PHE A O 1
ATOM 544 N N . MET A 1 68 ? 23.118 -4.647 -30.287 1.00 87.75 68 MET A N 1
ATOM 545 C CA . MET A 1 68 ? 24.398 -5.247 -30.672 1.00 87.75 68 MET A CA 1
ATOM 546 C C . MET A 1 68 ? 24.268 -6.713 -31.083 1.00 87.75 68 MET A C 1
ATOM 548 O O . MET A 1 68 ? 25.026 -7.174 -31.928 1.00 87.75 68 MET A O 1
ATOM 552 N N . HIS A 1 69 ? 23.332 -7.449 -30.486 1.00 87.56 69 HIS A N 1
ATOM 553 C CA . HIS A 1 69 ? 23.162 -8.871 -30.750 1.00 87.56 69 HIS A CA 1
ATOM 554 C C . HIS A 1 69 ? 22.281 -9.165 -31.969 1.00 87.56 69 HIS A C 1
ATOM 556 O O . HIS A 1 69 ? 22.544 -10.121 -32.692 1.00 87.56 69 HIS A O 1
ATOM 562 N N . ASN A 1 70 ? 21.230 -8.372 -32.192 1.00 87.75 70 ASN A N 1
ATOM 563 C CA . ASN A 1 70 ? 20.192 -8.702 -33.171 1.00 87.75 70 ASN A CA 1
ATOM 564 C C . ASN A 1 70 ? 20.165 -7.800 -34.404 1.00 87.75 70 ASN A C 1
ATOM 566 O O . ASN A 1 70 ? 19.594 -8.208 -35.416 1.00 87.75 70 ASN A O 1
ATOM 570 N N . GLU A 1 71 ? 20.731 -6.594 -34.324 1.00 86.44 71 GLU A N 1
ATOM 571 C CA . GLU A 1 71 ? 20.720 -5.627 -35.429 1.00 86.44 71 GLU A CA 1
ATOM 572 C C . GLU A 1 71 ? 22.086 -5.514 -36.118 1.00 86.44 71 GLU A C 1
ATOM 574 O O . GLU A 1 71 ? 22.143 -5.191 -37.304 1.00 86.44 71 GLU A O 1
ATOM 579 N N . VAL A 1 72 ? 23.185 -5.821 -35.415 1.00 86.56 72 VAL A N 1
ATOM 580 C CA . VAL A 1 72 ? 24.526 -5.897 -36.014 1.00 86.56 72 VAL A CA 1
ATOM 581 C C . VAL A 1 72 ? 24.728 -7.292 -36.628 1.00 86.56 72 VAL A C 1
ATOM 583 O O . VAL A 1 72 ? 24.669 -8.283 -35.900 1.00 86.56 72 VAL A O 1
ATOM 586 N N . PRO A 1 73 ? 24.969 -7.411 -37.949 1.00 84.06 73 PRO A N 1
ATOM 587 C CA . PRO A 1 73 ? 25.146 -8.709 -38.599 1.00 84.06 73 PRO A CA 1
ATOM 588 C C . PRO A 1 73 ? 26.335 -9.504 -38.047 1.00 84.06 73 PRO A C 1
ATOM 590 O O . PRO A 1 73 ? 27.412 -8.953 -37.812 1.00 84.06 73 PRO A O 1
ATOM 593 N N . GLU A 1 74 ? 26.173 -10.824 -37.917 1.00 81.06 74 GLU A N 1
ATOM 594 C CA . GLU A 1 74 ? 27.259 -11.709 -37.485 1.00 81.06 74 GLU A CA 1
ATOM 595 C C . GLU A 1 74 ? 28.491 -11.582 -38.397 1.00 81.06 74 GLU A C 1
ATOM 597 O O . GLU A 1 74 ? 28.400 -11.646 -39.625 1.00 81.06 74 GLU A O 1
ATOM 602 N N . GLY A 1 75 ? 29.667 -11.415 -37.786 1.00 79.81 75 GLY A N 1
ATOM 603 C CA . GLY A 1 75 ? 30.938 -11.261 -38.500 1.00 79.81 75 GLY A CA 1
ATOM 604 C C . GLY A 1 75 ? 31.230 -9.844 -39.001 1.00 79.81 75 GLY A C 1
ATOM 605 O O . GLY A 1 75 ? 32.280 -9.637 -39.610 1.00 79.81 75 GLY A O 1
ATOM 606 N N . MET A 1 76 ? 30.352 -8.875 -38.728 1.00 83.88 76 MET A N 1
ATOM 607 C CA . MET A 1 76 ? 30.575 -7.458 -39.007 1.00 83.88 76 MET A CA 1
ATOM 608 C C . MET A 1 76 ? 30.797 -6.685 -37.706 1.00 83.88 76 MET A C 1
ATOM 610 O O . MET A 1 76 ? 30.090 -6.885 -36.721 1.00 83.88 76 MET A O 1
ATOM 614 N N . ASP A 1 77 ? 31.781 -5.789 -37.694 1.00 84.38 77 ASP A N 1
ATOM 615 C CA . ASP A 1 77 ? 31.961 -4.841 -36.601 1.00 84.38 77 ASP A CA 1
ATOM 616 C C . ASP A 1 77 ? 31.037 -3.628 -36.777 1.00 84.38 77 ASP A C 1
ATOM 618 O O . ASP A 1 77 ? 30.714 -3.188 -37.886 1.00 84.38 77 ASP A O 1
ATOM 622 N N . LEU A 1 78 ? 30.608 -3.069 -35.649 1.00 84.06 78 LEU A N 1
ATOM 623 C CA . LEU A 1 78 ? 29.666 -1.958 -35.595 1.00 84.06 78 LEU A CA 1
ATOM 624 C C . LEU A 1 78 ? 30.102 -0.732 -36.429 1.00 84.06 78 LEU A C 1
ATOM 626 O O . LEU A 1 78 ? 29.259 -0.206 -37.157 1.00 84.06 78 LEU A O 1
ATOM 630 N N . PRO A 1 79 ? 31.381 -0.298 -36.439 1.00 85.75 79 PRO A N 1
ATOM 631 C CA . PRO A 1 79 ? 31.815 0.804 -37.300 1.00 85.75 79 PRO A CA 1
ATOM 632 C C . PRO A 1 79 ? 31.609 0.538 -38.795 1.00 85.75 79 PRO A C 1
ATOM 634 O O . PRO A 1 79 ? 31.263 1.456 -39.544 1.00 85.75 79 PRO A O 1
ATOM 637 N N . THR A 1 80 ? 31.837 -0.694 -39.255 1.00 85.00 80 THR A N 1
ATOM 638 C CA . THR A 1 80 ? 31.645 -1.062 -40.665 1.00 85.00 80 THR A CA 1
ATOM 639 C C . THR A 1 80 ? 30.168 -1.123 -41.005 1.00 85.00 80 THR A C 1
ATOM 641 O O . THR A 1 80 ? 29.766 -0.576 -42.033 1.00 85.00 80 THR A O 1
ATOM 644 N N . PHE A 1 81 ? 29.360 -1.702 -40.117 1.00 84.31 81 PHE A N 1
ATOM 645 C CA . PHE A 1 81 ? 27.908 -1.730 -40.257 1.00 84.31 81 PHE A CA 1
ATOM 646 C C . PHE A 1 81 ? 27.323 -0.316 -40.373 1.00 84.31 81 PHE A C 1
ATOM 648 O O . PHE A 1 81 ? 26.627 -0.010 -41.341 1.00 84.31 81 PHE A O 1
ATOM 655 N N . LEU A 1 82 ? 27.684 0.582 -39.452 1.00 82.81 82 LEU A N 1
ATOM 656 C CA . LEU A 1 82 ? 27.196 1.964 -39.444 1.00 82.81 82 LEU A CA 1
ATOM 657 C C . LEU A 1 82 ? 27.635 2.763 -40.681 1.00 82.81 82 LEU A C 1
ATOM 659 O O . LEU A 1 82 ? 26.883 3.610 -41.151 1.00 82.81 82 LEU A O 1
ATOM 663 N N . LYS A 1 83 ? 28.823 2.493 -41.243 1.00 83.50 83 LYS A N 1
ATOM 664 C CA . LYS A 1 83 ? 29.294 3.132 -42.491 1.00 83.50 83 LYS A CA 1
ATOM 665 C C . LYS A 1 83 ? 28.565 2.641 -43.740 1.00 83.50 83 LYS A C 1
ATOM 667 O O . LYS A 1 83 ? 28.505 3.376 -44.722 1.00 83.50 83 LYS A O 1
ATOM 672 N N . GLN A 1 84 ? 28.085 1.400 -43.727 1.00 81.44 84 GLN A N 1
ATOM 673 C CA . GLN A 1 84 ? 27.334 0.799 -44.833 1.00 81.44 84 GLN A CA 1
ATOM 674 C C . GLN A 1 84 ? 25.835 1.099 -44.752 1.00 81.44 84 GLN A C 1
ATOM 676 O O . GLN A 1 84 ? 25.112 0.912 -45.729 1.00 81.44 84 GLN A O 1
ATOM 681 N N . TRP A 1 85 ? 25.359 1.563 -43.599 1.00 80.56 85 TRP A N 1
ATOM 682 C CA . TRP A 1 85 ? 23.971 1.938 -43.415 1.00 80.56 85 TRP A CA 1
ATOM 683 C C . TRP A 1 85 ? 23.672 3.275 -44.103 1.00 80.56 85 TRP A C 1
ATOM 685 O O . TRP A 1 85 ? 24.050 4.344 -43.633 1.00 80.56 85 TRP A O 1
ATOM 695 N N . GLU A 1 86 ? 22.949 3.218 -45.220 1.00 76.75 86 GLU A N 1
ATOM 696 C CA . GLU A 1 86 ? 22.558 4.406 -45.996 1.00 76.75 86 GLU A CA 1
ATOM 697 C C . GLU A 1 86 ? 21.346 5.155 -45.405 1.00 76.75 86 GLU A C 1
ATOM 699 O O . GLU A 1 86 ? 20.918 6.169 -45.953 1.00 76.75 86 GLU A O 1
ATOM 704 N N . GLY A 1 87 ? 20.807 4.678 -44.276 1.00 65.81 87 GLY A N 1
ATOM 705 C CA . GLY A 1 87 ? 19.616 5.223 -43.631 1.00 65.81 87 GLY A CA 1
ATOM 706 C C . GLY A 1 87 ? 18.335 4.866 -44.387 1.00 65.81 87 GLY A C 1
ATOM 707 O O . GLY A 1 87 ? 18.108 5.315 -45.507 1.00 65.81 87 GLY A O 1
ATOM 708 N N . ASN A 1 88 ? 17.443 4.084 -43.772 1.00 71.31 88 ASN A N 1
ATOM 709 C CA . ASN A 1 88 ? 16.090 3.903 -44.303 1.00 71.31 88 ASN A CA 1
ATOM 710 C C . ASN A 1 88 ? 15.025 4.058 -43.193 1.00 71.31 88 ASN A C 1
ATOM 712 O O . ASN A 1 88 ? 15.323 3.776 -42.031 1.00 71.31 88 ASN A O 1
ATOM 716 N N . PRO A 1 89 ? 13.783 4.469 -43.521 1.00 55.84 89 PRO A N 1
ATOM 717 C CA . PRO A 1 89 ? 12.729 4.721 -42.527 1.00 55.84 89 PRO A CA 1
ATOM 718 C C . PRO A 1 89 ? 12.220 3.483 -41.769 1.00 55.84 89 PRO A C 1
ATOM 720 O O . PRO A 1 89 ? 11.490 3.631 -40.798 1.00 55.84 89 PRO A O 1
ATOM 723 N N . VAL A 1 90 ? 12.560 2.279 -42.232 1.00 63.00 90 VAL A N 1
ATOM 724 C CA . VAL A 1 90 ? 12.146 0.973 -41.678 1.00 63.00 90 VAL A CA 1
ATOM 725 C C . VAL A 1 90 ? 13.312 0.301 -40.926 1.00 63.00 90 VAL A C 1
ATOM 727 O O . VAL A 1 90 ? 13.196 -0.809 -40.410 1.00 63.00 90 VAL A O 1
ATOM 730 N N . SER A 1 91 ? 14.475 0.954 -40.871 1.00 70.19 91 SER A N 1
ATOM 731 C CA . SER A 1 91 ? 15.676 0.401 -40.254 1.00 70.19 91 SER A CA 1
ATOM 732 C C . SER A 1 91 ? 15.417 0.255 -38.766 1.00 70.19 91 SER A C 1
ATOM 734 O O . SER A 1 91 ? 14.906 1.180 -38.136 1.00 70.19 91 SE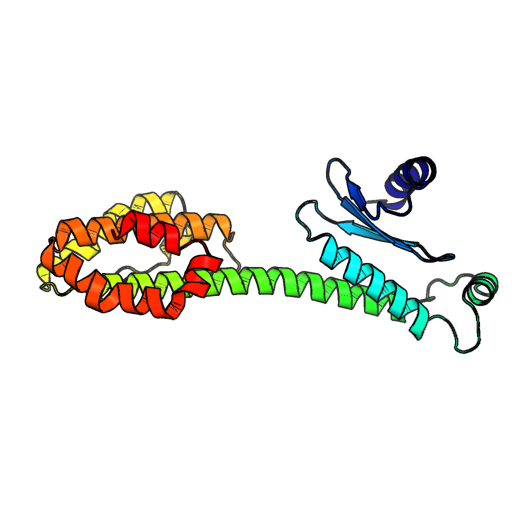R A O 1
ATOM 736 N N . PHE A 1 92 ? 15.771 -0.909 -38.223 1.00 81.44 92 PHE A N 1
ATOM 737 C CA . PHE A 1 92 ? 15.602 -1.237 -36.809 1.00 81.44 92 PHE A CA 1
ATOM 738 C C . PHE A 1 92 ? 14.135 -1.338 -36.345 1.00 81.44 92 PHE A C 1
ATOM 740 O O . PHE A 1 92 ? 13.871 -1.224 -35.156 1.00 81.44 92 PHE A O 1
ATOM 747 N N . GLU A 1 93 ? 13.161 -1.597 -37.233 1.00 81.50 93 GLU A N 1
ATOM 748 C CA . GLU A 1 93 ? 11.749 -1.814 -36.842 1.00 81.50 93 GLU A CA 1
ATOM 749 C C . GLU A 1 93 ? 11.584 -2.953 -35.815 1.00 81.50 93 GLU A C 1
ATOM 751 O O . GLU A 1 93 ? 10.700 -2.924 -34.955 1.00 81.50 93 GLU A O 1
ATOM 756 N N . ARG A 1 94 ? 12.436 -3.982 -35.887 1.00 82.56 94 ARG A N 1
ATOM 757 C CA . ARG A 1 94 ? 12.472 -5.061 -34.891 1.00 82.56 94 ARG A CA 1
ATOM 758 C C . ARG A 1 94 ? 12.928 -4.530 -33.533 1.00 82.56 94 ARG A C 1
ATOM 760 O O . ARG A 1 94 ? 12.231 -4.741 -32.544 1.00 82.56 94 ARG A O 1
ATOM 767 N N . PHE A 1 95 ? 14.039 -3.804 -33.498 1.00 87.31 95 PHE A N 1
ATOM 768 C CA . PHE A 1 95 ? 14.514 -3.139 -32.292 1.00 87.31 95 PHE A CA 1
ATOM 769 C C . PHE A 1 95 ? 13.517 -2.105 -31.736 1.00 87.31 95 PHE A C 1
ATOM 771 O O . PHE A 1 95 ? 13.323 -2.044 -30.528 1.00 87.31 95 PHE A O 1
ATOM 778 N N . ALA A 1 96 ? 12.817 -1.349 -32.586 1.00 82.06 96 ALA A N 1
ATOM 779 C CA . ALA A 1 96 ? 11.772 -0.416 -32.161 1.00 82.06 96 ALA A CA 1
ATOM 780 C C . ALA A 1 96 ? 10.637 -1.138 -31.415 1.00 82.06 96 ALA A C 1
ATOM 782 O O . ALA A 1 96 ? 10.276 -0.729 -30.316 1.00 82.06 96 ALA A O 1
ATOM 783 N N . ARG A 1 97 ? 10.150 -2.268 -31.950 1.00 84.00 97 ARG A N 1
ATOM 784 C CA . ARG A 1 97 ? 9.156 -3.112 -31.261 1.00 84.00 97 ARG A CA 1
ATOM 785 C C . ARG A 1 97 ? 9.669 -3.654 -29.930 1.00 84.00 97 ARG A C 1
ATOM 787 O O . ARG A 1 97 ? 8.930 -3.655 -28.954 1.00 84.00 97 ARG A O 1
ATOM 794 N N . PHE A 1 98 ? 10.932 -4.072 -29.876 1.00 86.44 98 PHE A N 1
ATOM 795 C CA . PHE A 1 98 ? 11.560 -4.495 -28.625 1.00 86.44 98 PHE A CA 1
ATOM 796 C C . PHE A 1 98 ? 11.595 -3.359 -27.587 1.00 86.44 98 PHE A C 1
ATOM 798 O O . PHE A 1 98 ? 11.277 -3.580 -26.420 1.00 86.44 98 PHE A O 1
ATOM 805 N N . VAL A 1 99 ? 11.941 -2.135 -28.000 1.00 85.12 99 VAL A N 1
ATOM 806 C CA . VAL A 1 99 ? 11.933 -0.962 -27.113 1.00 85.12 99 VAL A CA 1
ATOM 807 C C . VAL A 1 99 ? 10.516 -0.670 -26.611 1.00 85.12 99 VAL A C 1
ATOM 809 O O . VAL A 1 99 ? 10.346 -0.440 -25.415 1.00 85.12 99 VAL A O 1
ATOM 812 N N . ASP A 1 100 ? 9.503 -0.739 -27.478 1.00 81.00 100 ASP A N 1
ATOM 813 C CA . ASP A 1 100 ? 8.097 -0.553 -27.093 1.00 81.00 100 ASP A CA 1
ATOM 814 C C . ASP A 1 100 ? 7.632 -1.616 -26.082 1.00 81.00 100 ASP A C 1
ATOM 816 O O . ASP A 1 100 ? 6.982 -1.291 -25.085 1.00 81.00 100 ASP A O 1
ATOM 820 N N . GLU A 1 101 ? 8.001 -2.884 -26.284 1.00 78.88 101 GLU A N 1
ATOM 821 C CA . GLU A 1 101 ? 7.719 -3.969 -25.336 1.00 78.88 101 GLU A CA 1
ATOM 822 C C . GLU A 1 101 ? 8.405 -3.736 -23.986 1.00 78.88 101 GLU A C 1
ATOM 824 O O . GLU A 1 101 ? 7.787 -3.912 -22.935 1.00 78.88 101 GLU A O 1
ATOM 829 N N . LEU A 1 102 ? 9.661 -3.294 -24.001 1.00 78.62 102 LEU A N 1
ATOM 830 C CA . LEU A 1 102 ? 10.447 -3.007 -22.804 1.00 78.62 102 LEU A CA 1
ATOM 831 C C . LEU A 1 102 ? 9.864 -1.826 -22.009 1.00 78.62 102 LEU A C 1
ATOM 833 O O . LEU A 1 102 ? 9.792 -1.884 -20.778 1.00 78.62 102 LEU A O 1
ATOM 837 N N . VAL A 1 103 ? 9.385 -0.784 -22.695 1.00 77.50 103 VAL A N 1
ATOM 838 C CA . VAL A 1 103 ? 8.650 0.330 -22.074 1.00 77.50 103 VAL A CA 1
ATOM 839 C C . VAL A 1 103 ? 7.316 -0.154 -21.507 1.00 77.50 103 VAL A C 1
ATOM 841 O O . VAL A 1 103 ? 7.016 0.132 -20.349 1.00 77.50 103 VAL A O 1
ATOM 844 N N . SER A 1 104 ? 6.553 -0.953 -22.257 1.00 74.00 104 SER A N 1
ATOM 845 C CA . SER A 1 104 ? 5.271 -1.491 -21.788 1.00 74.00 104 SER A CA 1
ATOM 846 C C . SER A 1 104 ? 5.435 -2.379 -20.551 1.00 74.00 104 SER A C 1
ATOM 848 O O . SER A 1 104 ? 4.663 -2.273 -19.599 1.00 74.00 104 SER A O 1
ATOM 850 N N . GLN A 1 105 ? 6.479 -3.208 -20.505 1.00 66.62 105 GLN A N 1
ATOM 851 C CA . GLN A 1 105 ? 6.821 -4.006 -19.326 1.00 66.62 105 GLN A CA 1
ATOM 852 C C . GLN A 1 105 ? 7.205 -3.130 -18.132 1.00 66.62 105 GLN A C 1
ATOM 854 O O . GLN A 1 105 ? 6.833 -3.440 -17.000 1.00 66.62 105 GLN A O 1
ATOM 859 N N . TYR A 1 106 ? 7.928 -2.031 -18.351 1.00 67.56 106 TYR A N 1
ATOM 860 C CA . TYR A 1 106 ? 8.238 -1.079 -17.288 1.00 67.56 106 TYR A CA 1
ATOM 861 C C . TYR A 1 106 ? 6.974 -0.402 -16.737 1.00 67.56 106 TYR A C 1
ATOM 863 O O . TYR A 1 106 ? 6.792 -0.342 -15.521 1.00 67.56 106 TYR A O 1
ATOM 871 N N . GLU A 1 107 ? 6.076 0.048 -17.610 1.00 65.19 107 GLU A N 1
ATOM 872 C CA . GLU A 1 107 ? 4.808 0.665 -17.210 1.00 65.19 107 GLU A CA 1
ATOM 873 C C . GLU A 1 107 ? 3.924 -0.330 -16.440 1.00 65.19 107 GLU A C 1
ATOM 875 O O . GLU A 1 107 ? 3.479 -0.044 -15.328 1.00 65.19 107 GLU A O 1
ATOM 880 N N . GLN A 1 108 ? 3.771 -1.552 -16.958 1.00 60.62 108 GLN A N 1
ATOM 881 C CA . GLN A 1 108 ? 2.995 -2.612 -16.307 1.00 60.62 108 GLN A CA 1
ATOM 882 C C . GLN A 1 108 ? 3.616 -3.076 -14.983 1.00 60.62 108 GLN A C 1
ATOM 884 O O . GLN A 1 108 ? 2.893 -3.351 -14.022 1.00 60.62 108 GLN A O 1
ATOM 889 N N . SER A 1 109 ? 4.946 -3.167 -14.901 1.00 58.19 109 SER A N 1
ATOM 890 C CA . SER A 1 109 ? 5.645 -3.570 -13.675 1.00 58.19 109 SER A CA 1
ATOM 891 C C . SER A 1 109 ? 5.650 -2.472 -12.614 1.00 58.19 109 SER A C 1
ATOM 893 O O . SER A 1 109 ? 5.612 -2.796 -11.429 1.00 58.19 109 SER A O 1
ATOM 895 N N . GLY A 1 110 ? 5.630 -1.193 -12.999 1.00 57.38 110 GLY A N 1
ATOM 896 C CA . GLY A 1 110 ? 5.491 -0.064 -12.079 1.00 57.38 110 GLY A CA 1
ATOM 897 C C . GLY A 1 110 ? 4.153 -0.082 -11.342 1.00 57.38 110 GLY A C 1
ATOM 898 O O . GLY A 1 110 ? 4.133 -0.111 -10.107 1.00 57.38 110 GLY A O 1
ATOM 899 N N . ASP A 1 111 ? 3.053 -0.155 -12.090 1.00 54.44 111 ASP A N 1
ATOM 900 C CA . ASP A 1 111 ? 1.699 -0.152 -11.525 1.00 54.44 111 ASP A CA 1
ATOM 901 C C . ASP A 1 111 ? 1.380 -1.459 -10.791 1.00 54.44 111 ASP A C 1
ATOM 903 O O . ASP A 1 111 ? 0.819 -1.431 -9.696 1.00 54.44 111 ASP A O 1
ATOM 907 N N . SER A 1 112 ? 1.822 -2.608 -11.315 1.00 54.91 112 SER A N 1
ATOM 908 C CA . SER A 1 112 ? 1.635 -3.904 -10.643 1.00 54.91 112 SER A CA 1
ATOM 909 C C . SER A 1 112 ? 2.446 -4.016 -9.350 1.00 54.91 112 SER A C 1
ATOM 911 O O . SER A 1 112 ? 1.974 -4.603 -8.378 1.00 54.91 112 SER A O 1
ATOM 913 N N . LEU A 1 113 ? 3.652 -3.436 -9.292 1.00 64.81 113 LEU A N 1
ATOM 914 C CA . LEU A 1 113 ? 4.461 -3.421 -8.069 1.00 64.81 113 LEU A CA 1
ATOM 915 C C . LEU A 1 113 ? 3.852 -2.497 -7.008 1.00 64.81 113 LEU A C 1
ATOM 917 O O . LEU A 1 113 ? 3.902 -2.817 -5.820 1.00 64.81 113 LEU A O 1
ATOM 921 N N . VAL A 1 114 ? 3.297 -1.350 -7.410 1.00 68.19 114 VAL A N 1
ATOM 922 C CA . VAL A 1 114 ? 2.599 -0.448 -6.484 1.00 68.19 114 VAL A CA 1
ATOM 923 C C . VAL A 1 114 ? 1.303 -1.090 -6.003 1.00 68.19 114 VAL A C 1
ATOM 925 O O . VAL A 1 114 ? 1.116 -1.181 -4.795 1.00 68.19 114 VAL A O 1
ATOM 928 N N . ALA A 1 115 ? 0.469 -1.621 -6.898 1.00 67.19 115 ALA A N 1
ATOM 929 C CA . ALA A 1 115 ? -0.753 -2.338 -6.537 1.00 67.19 115 ALA A CA 1
ATOM 930 C C . ALA A 1 115 ? -0.461 -3.539 -5.623 1.00 67.19 115 ALA A C 1
ATOM 932 O O . ALA A 1 115 ? -1.138 -3.713 -4.614 1.00 67.19 115 ALA A O 1
ATOM 933 N N . GLY A 1 116 ? 0.596 -4.308 -5.908 1.00 67.12 116 GLY A N 1
ATOM 934 C CA . GLY A 1 116 ? 1.044 -5.418 -5.066 1.00 67.12 116 GLY A CA 1
ATOM 935 C C . GLY A 1 116 ? 1.440 -4.973 -3.657 1.00 67.12 116 GLY A C 1
ATOM 936 O O . GLY A 1 116 ? 0.987 -5.562 -2.683 1.00 67.12 116 GLY A O 1
ATOM 937 N N . LYS A 1 117 ? 2.214 -3.887 -3.524 1.00 74.56 117 LYS A N 1
ATOM 938 C CA . LYS A 1 117 ? 2.560 -3.306 -2.211 1.00 74.56 117 LYS A CA 1
ATOM 939 C C . LYS A 1 117 ? 1.346 -2.761 -1.469 1.00 74.56 117 LYS A C 1
ATOM 941 O O . LYS A 1 117 ? 1.253 -2.905 -0.254 1.00 74.56 117 LYS A O 1
ATOM 946 N N . THR A 1 118 ? 0.443 -2.100 -2.185 1.00 80.12 118 THR A N 1
ATOM 947 C CA . THR A 1 118 ? -0.796 -1.550 -1.631 1.00 80.12 118 THR A CA 1
ATO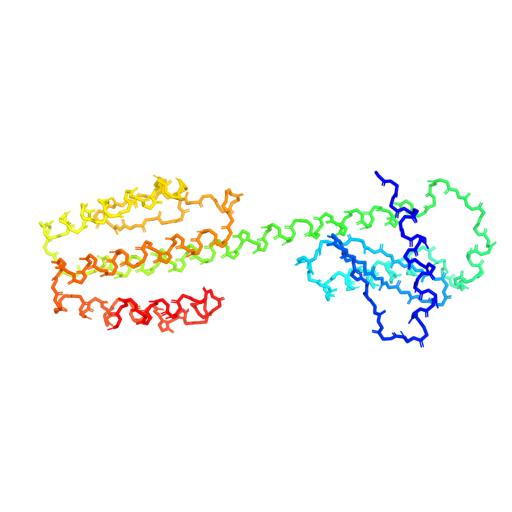M 948 C C . THR A 1 118 ? -1.684 -2.679 -1.110 1.00 80.12 118 THR A C 1
ATOM 950 O O . THR A 1 118 ? -2.142 -2.605 0.026 1.00 80.12 118 THR A O 1
ATOM 953 N N . MET A 1 119 ? -1.846 -3.755 -1.883 1.00 77.12 119 MET A N 1
ATOM 954 C CA . MET A 1 119 ? -2.606 -4.943 -1.491 1.00 77.12 119 MET A CA 1
ATOM 955 C C . MET A 1 119 ? -1.986 -5.645 -0.281 1.00 77.12 119 MET A C 1
ATOM 957 O O . MET A 1 119 ? -2.678 -5.910 0.696 1.00 77.12 119 MET A O 1
ATOM 961 N N . ASP A 1 120 ? -0.673 -5.866 -0.301 1.00 78.44 120 ASP A N 1
ATOM 962 C CA . ASP A 1 120 ? 0.058 -6.481 0.811 1.00 78.44 120 ASP A CA 1
ATOM 963 C C . ASP A 1 120 ? -0.078 -5.639 2.100 1.00 78.44 120 ASP A C 1
ATOM 965 O O . ASP A 1 120 ? -0.367 -6.153 3.181 1.00 78.44 120 ASP A O 1
ATOM 969 N N . CYS A 1 121 ? -0.001 -4.310 1.983 1.00 85.94 121 CYS A N 1
ATOM 970 C CA . CYS A 1 121 ? -0.241 -3.400 3.101 1.00 85.94 121 CYS A CA 1
ATOM 971 C C . CYS A 1 121 ? -1.681 -3.487 3.639 1.00 85.94 121 CYS A C 1
ATOM 973 O O . CYS A 1 121 ? -1.870 -3.485 4.859 1.00 85.94 121 CYS A O 1
ATOM 975 N N . LEU A 1 122 ? -2.688 -3.579 2.761 1.00 88.12 122 LEU A N 1
ATOM 976 C CA . LEU A 1 122 ? -4.087 -3.773 3.160 1.00 88.12 122 LEU A CA 1
ATOM 977 C C . LEU A 1 122 ? -4.283 -5.102 3.891 1.00 88.12 122 LEU A C 1
ATOM 979 O O . LEU A 1 122 ? -4.921 -5.115 4.940 1.00 88.12 122 LEU A O 1
ATOM 983 N N . GLU A 1 123 ? -3.718 -6.198 3.382 1.00 85.31 123 GLU A N 1
ATOM 984 C CA . GLU A 1 123 ? -3.804 -7.525 4.004 1.00 85.31 123 GLU A CA 1
ATOM 985 C C . GLU A 1 123 ? -3.263 -7.522 5.429 1.00 85.31 123 GLU A C 1
ATOM 987 O O . GLU A 1 123 ? -3.943 -7.976 6.354 1.00 85.31 123 GLU A O 1
ATOM 992 N N . VAL A 1 124 ? -2.070 -6.959 5.619 1.00 88.88 124 VAL A N 1
ATOM 993 C CA . VAL A 1 124 ? -1.434 -6.892 6.935 1.00 88.88 124 VAL A CA 1
ATOM 994 C C . VAL A 1 124 ? -2.292 -6.090 7.919 1.00 88.88 124 VAL A C 1
ATOM 996 O O . VAL A 1 124 ? -2.552 -6.554 9.031 1.00 88.88 124 VAL A O 1
ATOM 999 N N . HIS A 1 125 ? -2.811 -4.925 7.515 1.00 92.38 125 HIS A N 1
ATOM 1000 C CA . HIS A 1 125 ? -3.715 -4.145 8.368 1.00 92.38 125 HIS A CA 1
ATOM 1001 C C . HIS A 1 125 ? -5.023 -4.886 8.654 1.00 92.38 125 HIS A C 1
ATOM 1003 O O . HIS A 1 125 ? -5.498 -4.869 9.788 1.00 92.38 125 HIS A O 1
ATOM 1009 N N . ASN A 1 126 ? -5.587 -5.577 7.664 1.00 89.44 126 ASN A N 1
ATOM 1010 C CA . ASN A 1 126 ? -6.818 -6.343 7.823 1.00 89.44 126 ASN A CA 1
ATOM 1011 C C . ASN A 1 126 ? -6.664 -7.453 8.871 1.00 89.44 126 ASN A C 1
ATOM 1013 O O . ASN A 1 126 ? -7.518 -7.622 9.744 1.00 89.44 126 ASN A O 1
ATOM 1017 N N . HIS A 1 127 ? -5.548 -8.182 8.832 1.00 89.94 127 HIS A N 1
ATOM 1018 C CA . HIS A 1 127 ? -5.239 -9.203 9.829 1.00 89.94 127 HIS A CA 1
ATOM 1019 C C . HIS A 1 127 ? -5.084 -8.618 11.231 1.00 89.94 127 HIS A C 1
ATOM 1021 O O . HIS A 1 127 ? -5.626 -9.177 12.186 1.00 89.94 127 HIS A O 1
ATOM 1027 N N . ILE A 1 128 ? -4.417 -7.470 11.353 1.00 92.00 128 ILE A N 1
ATOM 1028 C CA . ILE A 1 128 ? -4.295 -6.769 12.631 1.00 92.00 128 ILE A CA 1
ATOM 1029 C C . ILE A 1 128 ? -5.673 -6.345 13.144 1.00 92.00 128 ILE A C 1
ATOM 1031 O O . ILE A 1 128 ? -5.997 -6.624 14.296 1.00 92.00 128 ILE A O 1
ATOM 1035 N N . PHE A 1 129 ? -6.514 -5.718 12.316 1.00 94.00 129 PHE A N 1
ATOM 1036 C CA . PHE A 1 129 ? -7.857 -5.301 12.732 1.00 94.00 129 PHE A CA 1
ATOM 1037 C C . PHE A 1 129 ? -8.711 -6.479 13.187 1.00 94.00 129 PHE A C 1
ATOM 1039 O O . PHE A 1 129 ? -9.396 -6.374 14.205 1.00 94.00 129 PHE A O 1
ATOM 1046 N N . ARG A 1 130 ? -8.631 -7.615 12.490 1.00 91.12 130 ARG A N 1
ATOM 1047 C CA . ARG A 1 130 ? -9.298 -8.851 12.915 1.00 91.12 130 ARG A CA 1
ATOM 1048 C C . ARG A 1 130 ? -8.786 -9.318 14.275 1.00 91.12 130 ARG A C 1
ATOM 1050 O O . ARG A 1 130 ? -9.600 -9.518 15.171 1.00 91.12 130 ARG A O 1
ATOM 1057 N N . ALA A 1 131 ? -7.469 -9.394 14.468 1.00 91.75 131 ALA A N 1
ATOM 1058 C CA . ALA A 1 131 ? -6.876 -9.791 15.746 1.00 91.75 131 ALA A CA 1
ATOM 1059 C C . ALA A 1 131 ? -7.289 -8.856 16.899 1.00 91.75 131 ALA A C 1
ATOM 1061 O O . ALA A 1 131 ? -7.632 -9.317 17.986 1.00 91.75 131 ALA A O 1
ATOM 1062 N N . LEU A 1 132 ? -7.333 -7.545 16.649 1.00 92.94 132 LEU A N 1
ATOM 1063 C CA . LEU A 1 132 ? -7.808 -6.557 17.617 1.00 92.94 132 LEU A CA 1
ATOM 1064 C C . LEU A 1 132 ? -9.289 -6.758 17.981 1.00 92.94 132 LEU A C 1
ATOM 1066 O O . LEU A 1 132 ? -9.682 -6.649 19.146 1.00 92.94 132 LEU A O 1
ATOM 1070 N N . MET A 1 133 ? -10.119 -7.089 16.994 1.00 92.69 133 MET A N 1
ATOM 1071 C CA . MET A 1 133 ? -11.552 -7.305 17.187 1.00 92.69 133 MET A CA 1
ATOM 1072 C C . MET A 1 133 ? -11.880 -8.640 17.876 1.00 92.69 133 MET A C 1
ATOM 1074 O O . MET A 1 133 ? -12.987 -8.770 18.405 1.00 92.69 133 MET A O 1
ATOM 1078 N N . GLU A 1 134 ? -10.936 -9.579 18.000 1.00 92.62 134 GLU A N 1
ATOM 1079 C CA . GLU A 1 134 ? -11.095 -10.840 18.755 1.00 92.62 134 GLU A CA 1
ATOM 1080 C C . GLU A 1 134 ? -11.125 -10.666 20.287 1.00 92.62 134 GLU A C 1
ATOM 1082 O O . GLU A 1 134 ? -11.289 -11.636 21.030 1.00 92.62 134 GLU A O 1
ATOM 1087 N N . VAL A 1 135 ? -11.054 -9.427 20.791 1.00 93.81 135 VAL A N 1
ATOM 1088 C CA . VAL A 1 135 ? -11.176 -9.128 22.226 1.00 93.81 135 VAL A CA 1
ATOM 1089 C C . VAL A 1 135 ? -12.414 -9.773 22.871 1.00 93.81 135 VAL A C 1
ATOM 1091 O O . VAL A 1 135 ? -13.548 -9.638 22.410 1.00 93.81 135 VAL A O 1
ATOM 1094 N N . LYS A 1 136 ? -12.240 -10.481 23.988 1.00 92.88 136 LYS A N 1
ATOM 1095 C CA . LYS A 1 136 ? -13.353 -11.182 24.649 1.00 92.88 136 LYS A CA 1
ATOM 1096 C C . LYS A 1 136 ? -14.203 -10.202 25.458 1.00 92.88 136 LYS A C 1
ATOM 1098 O O . LYS A 1 136 ? -13.862 -9.859 26.584 1.00 92.88 136 LYS A O 1
ATOM 1103 N N . VAL A 1 137 ? -15.325 -9.772 24.881 1.00 93.50 137 VAL A N 1
ATOM 1104 C CA . VAL A 1 137 ? -16.312 -8.881 25.514 1.00 93.50 137 VAL A CA 1
ATOM 1105 C C . VAL A 1 137 ? -17.738 -9.354 25.244 1.00 93.50 137 VAL A C 1
ATOM 1107 O O . VAL A 1 137 ? -17.999 -10.074 24.278 1.00 93.50 137 VAL A O 1
ATOM 1110 N N . ASP A 1 138 ? -18.681 -8.931 26.083 1.00 94.19 138 ASP A N 1
ATOM 1111 C CA . ASP A 1 138 ? -20.097 -9.217 25.878 1.00 94.19 138 ASP A CA 1
ATOM 1112 C C . ASP A 1 138 ? -20.682 -8.447 24.674 1.00 94.19 138 ASP A C 1
ATOM 1114 O O . ASP A 1 138 ? -20.127 -7.459 24.180 1.00 94.19 138 ASP A O 1
ATOM 1118 N N . LYS A 1 139 ? -21.858 -8.881 24.208 1.00 93.31 139 LYS A N 1
ATOM 1119 C CA . LYS A 1 139 ? -22.525 -8.326 23.019 1.00 93.31 139 LYS A CA 1
ATOM 1120 C C . LYS A 1 139 ? -22.851 -6.832 23.138 1.00 93.31 139 LYS A C 1
ATOM 1122 O O . LYS A 1 139 ? -22.862 -6.133 22.125 1.00 93.31 139 LYS A O 1
ATOM 1127 N N . ARG A 1 140 ? -23.152 -6.327 24.338 1.00 94.62 140 ARG A N 1
ATOM 1128 C CA . ARG A 1 140 ? -23.462 -4.905 24.547 1.00 94.62 140 ARG A CA 1
ATOM 1129 C C . ARG A 1 140 ? -22.193 -4.069 24.422 1.00 94.62 140 ARG A C 1
ATOM 1131 O O . ARG A 1 140 ? -22.219 -3.041 23.747 1.00 94.62 140 ARG A O 1
ATOM 1138 N N . THR A 1 141 ? -21.101 -4.530 25.021 1.00 94.00 141 THR A N 1
ATOM 1139 C CA . THR A 1 141 ? -19.786 -3.883 24.920 1.00 94.00 141 THR A CA 1
ATOM 1140 C C . THR A 1 141 ? -19.277 -3.890 23.481 1.00 94.00 141 THR A C 1
ATOM 1142 O O . THR A 1 141 ? -18.862 -2.845 22.985 1.00 94.00 141 THR A O 1
ATOM 1145 N N . ARG A 1 142 ? -19.432 -5.006 22.757 1.00 94.25 142 ARG A N 1
ATOM 1146 C CA . ARG A 1 142 ? -19.082 -5.099 21.330 1.00 94.25 142 ARG A CA 1
ATOM 1147 C C . ARG A 1 142 ? -19.807 -4.072 20.469 1.00 94.25 142 ARG A C 1
ATOM 1149 O O . ARG A 1 142 ? -19.169 -3.321 19.742 1.00 94.25 142 ARG A O 1
ATOM 1156 N N . LYS A 1 143 ? -21.129 -3.971 20.616 1.00 94.19 143 LYS A N 1
ATOM 1157 C CA . LYS A 1 143 ? -21.916 -2.957 19.901 1.00 94.19 143 LYS A CA 1
ATOM 1158 C C . LYS A 1 143 ? -21.454 -1.540 20.226 1.00 94.19 143 LYS A C 1
ATOM 1160 O O . LYS A 1 143 ? -21.347 -0.716 19.329 1.00 94.19 143 LYS A O 1
ATOM 1165 N N . LYS A 1 144 ? -21.151 -1.260 21.498 1.00 94.88 144 LYS A N 1
ATOM 1166 C CA . LYS A 1 144 ? -20.625 0.047 21.913 1.00 94.88 144 LYS A CA 1
ATOM 1167 C C . LYS A 1 144 ? -19.285 0.357 21.235 1.00 94.88 144 LYS A C 1
ATOM 1169 O O . LYS A 1 144 ? -19.097 1.481 20.791 1.00 94.88 144 LYS A O 1
ATOM 1174 N N . MET A 1 145 ? -18.387 -0.623 21.133 1.00 94.44 145 MET A N 1
ATOM 1175 C CA . MET A 1 145 ? -17.112 -0.465 20.426 1.00 94.44 145 MET A CA 1
ATOM 1176 C C . MET A 1 145 ? -17.317 -0.147 18.945 1.00 94.44 145 MET A C 1
ATOM 1178 O O . MET A 1 145 ? -16.740 0.813 18.451 1.00 94.44 145 MET A O 1
ATOM 1182 N N . VAL A 1 146 ? -18.161 -0.917 18.254 1.00 95.00 146 VAL A N 1
ATOM 1183 C CA . VAL A 1 146 ? -18.441 -0.732 16.820 1.00 95.00 146 VAL A CA 1
ATOM 1184 C C . VAL A 1 146 ? -19.003 0.662 16.540 1.00 95.00 146 VAL A C 1
ATOM 1186 O O . VAL A 1 146 ? -18.542 1.338 15.621 1.00 95.00 146 VAL A O 1
ATOM 1189 N N . GLU A 1 147 ? -19.963 1.123 17.342 1.00 95.31 147 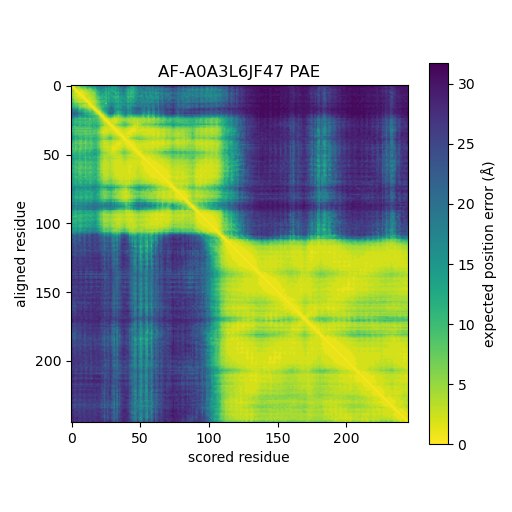GLU A N 1
ATOM 1190 C CA . GLU A 1 147 ? -20.552 2.455 17.172 1.00 95.31 147 GLU A CA 1
ATOM 1191 C C . GLU A 1 147 ? -19.548 3.582 17.462 1.00 95.31 147 GLU A C 1
ATOM 1193 O O . GLU A 1 147 ? -19.501 4.565 16.724 1.00 95.31 147 GLU A O 1
ATOM 1198 N N . GLU A 1 148 ? -18.694 3.426 18.478 1.00 95.38 148 GLU A N 1
ATOM 1199 C CA . GLU A 1 148 ? -17.642 4.402 18.792 1.00 95.38 148 GLU A CA 1
ATOM 1200 C C . GLU A 1 148 ? -16.563 4.450 17.693 1.00 95.38 148 GLU A C 1
ATOM 1202 O O . GLU A 1 148 ? -16.146 5.538 17.294 1.00 95.38 148 GLU A O 1
ATOM 1207 N N . ILE A 1 149 ? -16.155 3.296 17.144 1.00 95.56 149 ILE A N 1
ATOM 1208 C CA . ILE A 1 149 ? -15.239 3.230 15.992 1.00 95.56 149 ILE A CA 1
ATOM 1209 C C . ILE A 1 149 ? -15.862 3.975 14.809 1.00 95.56 149 ILE A C 1
ATOM 1211 O O . ILE A 1 149 ? -15.240 4.888 14.273 1.00 95.56 149 ILE A O 1
ATOM 1215 N N . LYS A 1 150 ? -17.109 3.663 14.431 1.00 94.56 150 LYS A N 1
ATOM 1216 C CA . LYS A 1 150 ? -17.803 4.354 13.328 1.00 94.56 150 LYS A CA 1
ATOM 1217 C C . LYS A 1 150 ? -17.868 5.864 13.536 1.00 94.56 150 LYS A C 1
ATOM 1219 O O . LYS A 1 150 ? -17.615 6.622 12.599 1.00 94.56 150 LYS A O 1
ATOM 1224 N N . ALA A 1 151 ? -18.186 6.306 14.752 1.00 94.62 151 ALA A N 1
ATOM 1225 C CA . ALA A 1 151 ? -18.256 7.725 15.081 1.00 94.62 151 ALA A CA 1
ATOM 1226 C C . ALA A 1 151 ? -16.901 8.424 14.885 1.00 94.62 151 ALA A C 1
ATOM 1228 O O . ALA A 1 151 ? -16.856 9.507 14.301 1.00 94.62 151 ALA A O 1
ATOM 1229 N N . ARG A 1 152 ? -15.801 7.789 15.313 1.00 94.31 152 ARG A N 1
ATOM 1230 C CA . ARG A 1 152 ? -14.437 8.332 15.190 1.00 94.31 152 ARG A CA 1
ATOM 1231 C C . ARG A 1 152 ? -13.822 8.188 13.803 1.00 94.31 152 ARG A C 1
ATOM 1233 O O . ARG A 1 152 ? -12.950 8.976 13.456 1.00 94.31 152 ARG A O 1
ATOM 1240 N N . LEU A 1 153 ? -14.276 7.231 12.997 1.00 93.69 153 LEU A N 1
ATOM 1241 C CA . LEU A 1 153 ? -13.854 7.104 11.601 1.00 93.69 153 LEU A CA 1
ATOM 1242 C C . LEU A 1 153 ? -14.536 8.131 10.689 1.00 93.69 153 LEU A C 1
ATOM 1244 O O . LEU A 1 153 ? -14.000 8.451 9.633 1.00 93.69 153 LEU A O 1
ATOM 1248 N N . ARG A 1 154 ? -15.684 8.694 11.082 1.00 92.94 154 ARG A N 1
ATOM 1249 C CA . ARG A 1 154 ? -16.439 9.644 10.247 1.00 92.94 154 ARG A CA 1
ATOM 1250 C C . ARG A 1 154 ? -15.615 10.860 9.777 1.00 92.94 154 ARG A C 1
ATOM 1252 O O . ARG A 1 154 ? -15.638 11.121 8.577 1.00 92.94 154 ARG A O 1
ATOM 1259 N N . PRO A 1 155 ? -14.835 11.553 10.632 1.00 93.56 155 PRO A N 1
ATOM 1260 C CA . PRO A 1 155 ? -13.960 12.642 10.185 1.00 93.56 155 PRO A CA 1
ATOM 1261 C C . PRO A 1 155 ? -12.814 12.164 9.277 1.00 93.56 155 PRO A C 1
ATOM 1263 O O . PRO A 1 155 ? -12.361 12.895 8.397 1.00 93.56 155 PRO A O 1
ATOM 1266 N N . LEU A 1 156 ? -12.349 10.920 9.456 1.00 92.38 156 LEU A N 1
ATOM 1267 C CA . LEU A 1 156 ? -11.332 10.335 8.579 1.00 92.38 156 LEU A CA 1
ATOM 1268 C C . LEU A 1 156 ? -11.894 10.063 7.184 1.00 92.38 156 LEU A C 1
ATOM 1270 O O . LEU A 1 156 ? -11.180 10.273 6.214 1.00 92.38 156 LEU A O 1
ATOM 1274 N N . VAL A 1 157 ? -13.167 9.675 7.064 1.00 92.19 157 VAL A N 1
ATOM 1275 C CA . VAL A 1 157 ? -13.841 9.514 5.764 1.00 92.19 157 VAL A CA 1
ATOM 1276 C C . VAL A 1 157 ? -13.956 10.850 5.020 1.00 92.19 157 VAL A C 1
ATOM 1278 O O . VAL A 1 157 ? -13.819 10.880 3.801 1.00 92.19 157 VAL A O 1
ATOM 1281 N N . GLU A 1 158 ? -14.147 11.966 5.730 1.00 90.00 158 GLU A N 1
ATOM 1282 C CA . GLU A 1 158 ? -14.160 13.305 5.115 1.00 90.00 158 GLU A CA 1
ATOM 1283 C C . GLU A 1 158 ? -12.786 13.691 4.540 1.00 90.00 158 GLU A C 1
ATOM 1285 O O . GLU A 1 158 ? -12.710 14.336 3.496 1.00 90.00 158 GLU A O 1
ATOM 1290 N N . THR A 1 159 ? -11.703 13.258 5.191 1.00 90.38 159 THR A N 1
ATOM 1291 C CA . THR A 1 159 ? -10.318 13.528 4.758 1.00 90.38 159 THR A CA 1
ATOM 1292 C C . THR A 1 159 ? -9.826 12.512 3.717 1.00 90.38 159 THR A C 1
ATOM 1294 O O . THR A 1 159 ? -9.048 12.844 2.823 1.00 90.38 159 THR A O 1
ATOM 1297 N N . HIS A 1 160 ? -10.300 11.270 3.811 1.00 92.44 160 HIS A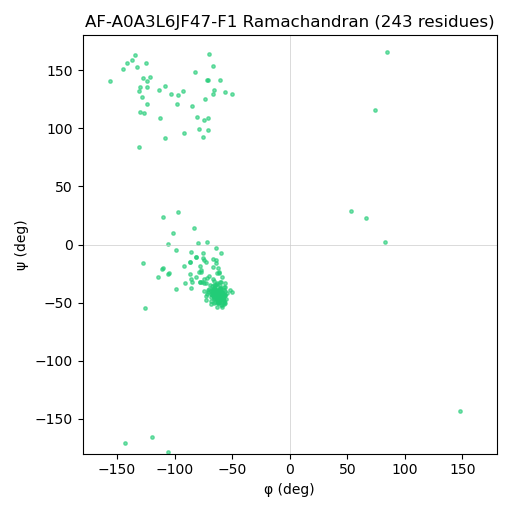 N 1
ATOM 1298 C CA . HIS A 1 160 ? -9.923 10.128 2.983 1.00 92.44 160 HIS A CA 1
ATOM 1299 C C . HIS A 1 160 ? -11.187 9.419 2.462 1.00 92.44 160 HIS A C 1
ATOM 1301 O O . HIS A 1 160 ? -11.614 8.412 3.034 1.00 92.44 160 HIS A O 1
ATOM 1307 N N . PRO A 1 161 ? -11.788 9.902 1.354 1.00 91.31 161 PRO A N 1
ATOM 1308 C CA . PRO A 1 161 ? -13.078 9.406 0.864 1.00 91.31 161 PRO A CA 1
ATOM 1309 C C . PRO A 1 161 ? -13.114 7.907 0.545 1.00 91.31 161 PRO A C 1
ATOM 1311 O O . PRO A 1 161 ? -14.159 7.274 0.676 1.00 91.31 161 PRO A O 1
ATOM 1314 N N . PHE A 1 162 ? -11.974 7.313 0.179 1.00 91.25 162 PHE A N 1
ATOM 1315 C CA . PHE A 1 162 ? -11.859 5.874 -0.076 1.00 91.25 162 PHE A CA 1
ATOM 1316 C C . PHE A 1 162 ? -12.121 5.012 1.171 1.00 91.25 162 PHE A C 1
ATOM 1318 O O . PHE A 1 162 ? -12.393 3.827 1.036 1.00 91.25 162 PHE A O 1
ATOM 1325 N N . LEU A 1 163 ? -12.098 5.571 2.387 1.00 93.31 163 LEU A N 1
ATOM 1326 C CA . LEU A 1 163 ? -12.487 4.833 3.594 1.00 93.31 163 LEU A CA 1
ATOM 1327 C C . LEU A 1 163 ? -14.001 4.593 3.685 1.00 93.31 163 LEU A C 1
ATOM 1329 O O . LEU A 1 163 ? -14.432 3.741 4.456 1.00 93.31 163 LEU A O 1
ATOM 1333 N N . ALA A 1 164 ? -14.821 5.298 2.897 1.00 91.00 164 ALA A N 1
ATOM 1334 C CA . ALA A 1 164 ? -16.276 5.137 2.922 1.00 91.00 164 ALA A CA 1
ATOM 1335 C C . ALA A 1 164 ? -16.741 3.720 2.538 1.00 91.00 164 ALA A C 1
ATOM 1337 O O . ALA A 1 164 ? -17.830 3.310 2.936 1.00 91.00 164 ALA A O 1
ATOM 1338 N N . VAL A 1 165 ? -15.930 2.979 1.771 1.00 88.88 165 VAL A N 1
ATOM 1339 C CA . VAL A 1 165 ? -16.244 1.603 1.348 1.00 88.88 165 VAL A CA 1
ATOM 1340 C C . VAL A 1 165 ? -15.834 0.541 2.371 1.00 88.88 165 VAL A C 1
ATOM 1342 O O . VAL A 1 165 ? -16.148 -0.632 2.178 1.00 88.88 165 VAL A O 1
ATOM 1345 N N . VAL A 1 166 ? -15.140 0.925 3.448 1.00 90.69 166 VAL A N 1
ATOM 1346 C CA . VAL A 1 166 ? -14.664 0.005 4.488 1.00 90.69 166 VAL A CA 1
ATOM 1347 C C . VAL A 1 166 ? -15.817 -0.302 5.451 1.00 90.69 166 VAL A C 1
ATOM 1349 O O . VAL A 1 166 ? -16.228 0.580 6.214 1.00 90.69 166 VAL A O 1
ATOM 1352 N N . PRO A 1 167 ? -16.370 -1.529 5.458 1.00 89.12 167 PRO A N 1
ATOM 1353 C CA . PRO A 1 167 ? -17.394 -1.894 6.417 1.00 89.12 167 PRO A CA 1
ATOM 1354 C C . PRO A 1 167 ? -16.774 -2.036 7.810 1.00 89.12 167 PRO A C 1
ATOM 1356 O O . PRO A 1 167 ? -15.665 -2.544 7.980 1.00 89.12 167 PRO A O 1
ATOM 1359 N N . VAL A 1 168 ? -17.533 -1.583 8.805 1.00 92.00 168 VAL A N 1
ATOM 1360 C CA . VAL A 1 168 ? -17.217 -1.713 10.229 1.00 92.00 168 VAL A CA 1
ATOM 1361 C C . VAL A 1 168 ? -18.429 -2.356 10.892 1.00 92.00 168 VAL A C 1
ATOM 1363 O O . VAL A 1 168 ? -19.509 -1.754 10.941 1.00 92.00 168 VAL A O 1
ATOM 1366 N N . ASP A 1 169 ? -18.275 -3.575 11.388 1.00 86.75 169 ASP A N 1
ATOM 1367 C CA . ASP A 1 169 ? -19.357 -4.348 11.996 1.00 86.75 169 ASP A CA 1
ATOM 1368 C C . ASP A 1 169 ? -18.881 -5.184 13.198 1.00 86.75 169 ASP A C 1
ATOM 1370 O O . ASP A 1 169 ? -17.775 -5.008 13.711 1.00 86.75 169 ASP A O 1
ATOM 1374 N N . ASP A 1 170 ? -19.754 -6.064 13.699 1.00 78.19 170 ASP A N 1
ATOM 1375 C CA . ASP A 1 170 ? -19.454 -6.933 14.841 1.00 78.19 170 ASP A CA 1
ATOM 1376 C C . ASP A 1 170 ? -18.304 -7.924 14.550 1.00 78.19 170 ASP A C 1
ATOM 1378 O O . ASP A 1 170 ? -17.658 -8.384 15.500 1.00 78.19 170 ASP A O 1
ATOM 1382 N N . ALA A 1 171 ? -18.061 -8.254 13.273 1.00 71.00 171 ALA A N 1
ATOM 1383 C CA . ALA A 1 171 ? -17.016 -9.167 12.810 1.00 71.00 171 ALA A CA 1
ATOM 1384 C C . ALA A 1 171 ? -15.671 -8.456 12.594 1.00 71.00 171 ALA A C 1
ATOM 1386 O O . ALA A 1 171 ? -14.624 -9.087 12.737 1.00 71.00 171 ALA A O 1
ATOM 1387 N N . GLY A 1 172 ? -15.684 -7.150 12.322 1.00 81.38 172 GLY A N 1
ATOM 1388 C CA . GLY A 1 172 ? -14.489 -6.317 12.368 1.00 81.38 172 GLY A CA 1
ATOM 1389 C C . GLY A 1 172 ? -14.490 -5.173 11.367 1.00 81.38 172 GLY A C 1
ATOM 1390 O O . GLY A 1 172 ? -15.510 -4.530 11.130 1.00 81.38 172 GLY A O 1
ATOM 1391 N N . ILE A 1 173 ? -13.304 -4.893 10.833 1.00 90.19 173 ILE A N 1
ATOM 1392 C CA . ILE A 1 173 ? -13.045 -3.829 9.861 1.00 90.19 173 ILE A CA 1
ATOM 1393 C C . ILE A 1 173 ? -12.410 -4.486 8.644 1.00 90.19 173 ILE A C 1
ATOM 1395 O O . ILE A 1 173 ? -11.356 -5.101 8.788 1.00 90.19 173 ILE A O 1
ATOM 1399 N N . GLU A 1 174 ? -13.042 -4.356 7.476 1.00 88.00 174 GLU A N 1
ATOM 1400 C CA . GLU A 1 174 ? -12.583 -5.010 6.244 1.00 88.00 174 GLU A CA 1
ATOM 1401 C C . GLU A 1 174 ? -11.992 -3.993 5.263 1.00 88.00 174 GLU A C 1
ATOM 1403 O O . GLU A 1 174 ? -12.690 -3.401 4.438 1.00 88.00 174 GLU A O 1
ATOM 1408 N N . VAL A 1 175 ? -10.680 -3.775 5.347 1.00 90.12 175 VAL A N 1
ATOM 1409 C CA . VAL A 1 175 ? -9.997 -2.787 4.490 1.00 90.12 175 VAL A CA 1
ATOM 1410 C C . VAL A 1 175 ? -9.668 -3.307 3.090 1.00 90.12 175 VAL A C 1
ATOM 1412 O O . VAL A 1 175 ? -9.348 -2.507 2.216 1.00 90.12 175 VAL A O 1
ATOM 1415 N N . LEU A 1 176 ? -9.814 -4.612 2.834 1.00 84.38 176 LEU A N 1
ATOM 1416 C CA . LEU A 1 176 ? -9.564 -5.210 1.513 1.00 84.38 176 LEU A CA 1
ATOM 1417 C C . LEU A 1 176 ? -10.523 -4.717 0.416 1.00 84.38 176 LEU A C 1
ATOM 1419 O O . LEU A 1 176 ? -10.256 -4.922 -0.762 1.00 84.38 176 LEU A O 1
ATOM 1423 N N . ASN A 1 177 ? -11.618 -4.045 0.782 1.00 82.69 177 ASN A N 1
ATOM 1424 C CA . ASN A 1 177 ? -12.562 -3.463 -0.176 1.00 82.69 177 ASN A CA 1
ATOM 1425 C C . ASN A 1 177 ? -12.052 -2.171 -0.840 1.00 82.69 177 ASN A C 1
ATOM 1427 O O . ASN A 1 177 ? -12.721 -1.643 -1.728 1.00 82.69 177 ASN A O 1
ATOM 1431 N N . ILE A 1 178 ? -10.914 -1.627 -0.400 1.00 86.00 178 ILE A N 1
ATOM 1432 C CA . ILE A 1 178 ? -10.321 -0.430 -1.001 1.00 86.00 178 ILE A CA 1
ATOM 1433 C C . ILE A 1 178 ? -9.698 -0.803 -2.351 1.00 86.00 178 ILE A C 1
ATOM 1435 O O . ILE A 1 178 ? -8.843 -1.682 -2.429 1.00 86.00 178 ILE A O 1
ATOM 1439 N N . ASP A 1 179 ? -10.093 -0.099 -3.413 1.00 80.31 179 ASP A N 1
ATOM 1440 C CA . ASP A 1 179 ? -9.517 -0.290 -4.743 1.00 80.31 179 ASP A CA 1
ATOM 1441 C C . ASP A 1 179 ? -8.074 0.241 -4.796 1.00 80.31 179 ASP A C 1
ATOM 1443 O O . ASP A 1 179 ? -7.832 1.453 -4.791 1.00 80.31 179 ASP A O 1
ATOM 1447 N N . VAL A 1 180 ? -7.122 -0.693 -4.878 1.00 77.56 180 VAL A N 1
ATOM 1448 C CA . VAL A 1 180 ? -5.672 -0.447 -4.899 1.00 77.56 180 VAL A CA 1
ATOM 1449 C C . VAL A 1 180 ? -5.193 0.371 -6.098 1.00 77.56 180 VAL A C 1
ATOM 1451 O O . VAL A 1 180 ? -4.118 0.964 -6.020 1.00 77.56 180 VAL A O 1
ATOM 1454 N N . TYR A 1 181 ? -5.970 0.428 -7.183 1.00 73.44 181 TYR A N 1
ATOM 1455 C CA . TYR A 1 181 ? -5.645 1.222 -8.372 1.00 73.44 181 TYR A CA 1
ATOM 1456 C C . TYR A 1 181 ? -6.140 2.667 -8.266 1.00 73.44 181 TYR A C 1
ATOM 1458 O O . TYR A 1 181 ? -5.712 3.531 -9.028 1.00 73.44 181 TYR A O 1
ATOM 1466 N N . SER A 1 182 ? -7.032 2.943 -7.313 1.00 77.31 182 SER A N 1
ATOM 1467 C CA . SER A 1 182 ? -7.677 4.249 -7.150 1.00 77.31 182 SER A CA 1
ATOM 1468 C C . SER A 1 182 ? -7.040 5.130 -6.067 1.00 77.31 182 SER A C 1
ATOM 1470 O O . SER A 1 182 ? -7.443 6.283 -5.897 1.00 77.31 182 SER A O 1
ATOM 1472 N N . VAL A 1 183 ? -6.057 4.608 -5.320 1.00 81.25 183 VAL A N 1
ATOM 1473 C CA . VAL A 1 183 ? -5.496 5.268 -4.131 1.00 81.25 183 VAL A CA 1
ATOM 1474 C C . VAL A 1 183 ? -3.971 5.304 -4.174 1.00 81.25 183 VAL A C 1
ATOM 1476 O O . VAL A 1 183 ? -3.303 4.292 -4.371 1.00 81.25 183 VAL A O 1
ATOM 1479 N N . GLU A 1 184 ? -3.395 6.476 -3.900 1.00 81.50 184 GLU A N 1
ATOM 1480 C CA . GLU A 1 184 ? -1.952 6.601 -3.705 1.00 81.50 184 GLU A CA 1
ATOM 1481 C C . GLU A 1 184 ? -1.498 5.876 -2.429 1.00 81.50 184 GLU A C 1
ATOM 1483 O O . GLU A 1 184 ? -2.000 6.144 -1.334 1.00 81.50 184 GLU A O 1
ATOM 1488 N N . TYR A 1 185 ? -0.466 5.033 -2.539 1.00 80.25 185 TYR A N 1
ATOM 1489 C CA . TYR A 1 185 ? 0.069 4.238 -1.423 1.00 80.25 185 TYR A CA 1
ATOM 1490 C C . TYR A 1 185 ? 0.351 5.062 -0.154 1.00 80.25 185 TYR A C 1
ATOM 1492 O O . TYR A 1 185 ? 0.056 4.630 0.959 1.00 80.25 185 TYR A O 1
ATOM 1500 N N . LYS A 1 186 ? 0.896 6.278 -0.297 1.00 81.81 186 LYS A N 1
ATOM 1501 C CA . LYS A 1 186 ? 1.198 7.153 0.846 1.00 81.81 186 LYS A CA 1
ATOM 1502 C C . LYS A 1 186 ? -0.072 7.609 1.572 1.00 81.81 186 LYS A C 1
ATOM 1504 O O . LYS A 1 186 ? -0.103 7.603 2.802 1.00 81.81 186 LYS A O 1
ATOM 1509 N N . ALA A 1 187 ? -1.099 8.000 0.818 1.00 86.12 187 ALA A N 1
ATOM 1510 C CA . ALA A 1 187 ? -2.385 8.399 1.376 1.00 86.12 187 ALA A CA 1
ATOM 1511 C C . ALA A 1 187 ? -3.068 7.208 2.057 1.00 86.12 187 ALA A C 1
ATOM 1513 O O . ALA A 1 187 ? -3.573 7.353 3.169 1.00 86.12 187 ALA A O 1
ATOM 1514 N N . LEU A 1 188 ? -2.999 6.022 1.440 1.00 90.94 188 LEU A N 1
ATOM 1515 C CA . LEU A 1 188 ? -3.500 4.792 2.041 1.00 90.94 188 LEU A CA 1
ATOM 1516 C C . LEU A 1 188 ? -2.804 4.494 3.373 1.00 90.94 188 LEU A C 1
ATOM 1518 O O . LEU A 1 188 ? -3.476 4.322 4.384 1.00 90.94 188 LEU A O 1
ATOM 1522 N N . ARG A 1 189 ? -1.468 4.459 3.399 1.00 88.75 189 ARG A N 1
ATOM 1523 C CA . ARG A 1 189 ? -0.699 4.108 4.601 1.00 88.75 189 ARG A CA 1
ATOM 1524 C C . ARG A 1 189 ? -1.012 5.034 5.778 1.00 88.75 189 ARG A C 1
ATOM 1526 O O . ARG A 1 189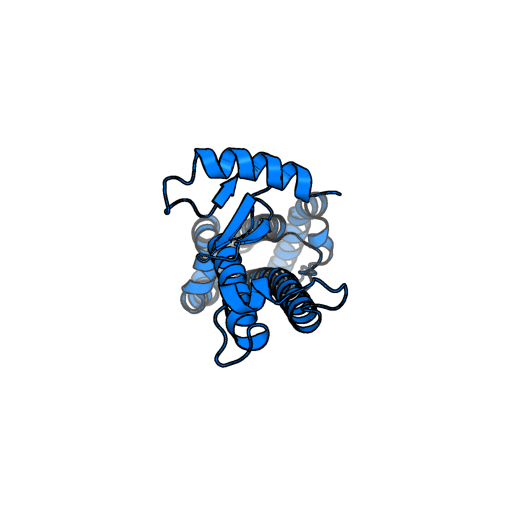 ? -1.195 4.546 6.891 1.00 88.75 189 ARG A O 1
ATOM 1533 N N . SER A 1 190 ? -1.109 6.338 5.514 1.00 89.25 190 SER A N 1
ATOM 1534 C CA . SER A 1 190 ? -1.471 7.352 6.513 1.00 89.25 190 SER A CA 1
ATOM 1535 C C . SER A 1 190 ? -2.904 7.180 7.024 1.00 89.25 190 SER A C 1
ATOM 1537 O O . SER A 1 190 ? -3.168 7.343 8.218 1.00 89.25 190 SER A O 1
ATOM 1539 N N . ALA A 1 191 ? -3.841 6.849 6.133 1.00 93.75 191 ALA A N 1
ATOM 1540 C CA . ALA A 1 191 ? -5.223 6.588 6.509 1.00 93.75 191 ALA A CA 1
ATOM 1541 C C . ALA A 1 191 ? -5.335 5.315 7.362 1.00 93.75 191 ALA A C 1
ATOM 1543 O O . ALA A 1 191 ? -6.014 5.328 8.385 1.00 93.75 191 ALA A O 1
ATOM 1544 N N . LEU A 1 192 ? -4.630 4.242 6.991 1.00 94.81 192 LEU A N 1
ATOM 1545 C CA . LEU A 1 192 ? -4.617 2.982 7.738 1.00 94.81 192 LEU A CA 1
ATOM 1546 C C . LEU A 1 192 ? -3.976 3.123 9.127 1.00 94.81 192 LEU A C 1
ATOM 1548 O O . LEU A 1 192 ? -4.510 2.557 10.077 1.00 94.81 192 LEU A O 1
ATOM 1552 N N . GLU A 1 193 ? -2.910 3.921 9.275 1.00 94.06 193 GLU A N 1
ATOM 1553 C CA . GLU A 1 193 ? -2.345 4.284 10.591 1.00 94.06 193 GLU A CA 1
ATOM 1554 C C . GLU A 1 193 ? -3.401 4.971 11.465 1.00 94.06 193 GLU A C 1
ATOM 1556 O O . GLU A 1 193 ? -3.611 4.596 12.617 1.00 94.06 193 GLU A O 1
ATOM 1561 N N . SER A 1 194 ? -4.126 5.935 10.891 1.00 94.25 194 SER A N 1
ATOM 1562 C CA . SER A 1 194 ? -5.172 6.678 11.603 1.00 94.25 194 SER A CA 1
ATOM 1563 C C . SER A 1 194 ? -6.336 5.772 12.017 1.00 94.25 194 SER A C 1
ATOM 1565 O O . SER A 1 194 ? -6.834 5.866 13.139 1.00 94.25 194 SER A O 1
ATOM 1567 N N . VAL A 1 195 ? -6.754 4.858 11.133 1.00 95.00 195 VAL A N 1
ATOM 1568 C CA . VAL A 1 195 ? -7.761 3.832 11.450 1.00 95.00 195 VAL A CA 1
ATOM 1569 C C . VAL A 1 195 ? -7.254 2.944 12.585 1.00 95.00 195 VAL A C 1
ATOM 1571 O O . VAL A 1 195 ? -7.974 2.723 13.555 1.00 95.00 195 VAL A O 1
ATOM 1574 N N . PHE A 1 196 ? -6.009 2.478 12.511 1.00 95.44 196 PHE A N 1
ATOM 1575 C CA . PHE A 1 196 ? -5.404 1.637 13.537 1.00 95.44 196 PHE A CA 1
ATOM 1576 C C . PHE A 1 196 ? -5.330 2.307 14.902 1.00 95.44 196 PHE A C 1
ATOM 1578 O O . PHE A 1 196 ? -5.750 1.702 15.891 1.00 95.44 196 PHE A O 1
ATOM 1585 N N . GLN A 1 197 ? -4.908 3.568 14.948 1.00 95.50 197 GLN A N 1
ATOM 1586 C CA . GLN A 1 197 ? -4.931 4.362 16.168 1.00 95.50 197 GLN A CA 1
ATOM 1587 C C . GLN A 1 197 ? -6.342 4.417 16.770 1.00 95.50 197 GLN A C 1
ATOM 1589 O O . GLN A 1 197 ? -6.523 4.111 17.949 1.00 95.50 197 GLN A O 1
ATOM 1594 N N . VAL A 1 198 ? -7.354 4.758 15.963 1.00 95.31 198 VAL A N 1
ATOM 1595 C CA . VAL A 1 198 ? -8.750 4.837 16.424 1.00 95.31 198 VAL A CA 1
ATOM 1596 C C . VAL A 1 198 ? -9.212 3.502 17.003 1.00 95.31 198 VAL A C 1
ATOM 1598 O O . VAL A 1 198 ? -9.815 3.465 18.076 1.00 95.31 198 VAL A O 1
ATOM 1601 N N . VAL A 1 199 ? -8.923 2.399 16.317 1.00 94.75 199 VAL A N 1
ATOM 1602 C CA . VAL A 1 199 ? -9.351 1.059 16.732 1.00 94.75 199 VAL A CA 1
ATOM 1603 C C . VAL A 1 199 ? -8.686 0.658 18.042 1.00 94.75 199 VAL A C 1
ATOM 1605 O O . VAL A 1 199 ? -9.383 0.266 18.979 1.00 94.75 199 VAL A O 1
ATOM 1608 N N . ALA A 1 200 ? -7.365 0.810 18.145 1.00 94.00 200 ALA A N 1
ATOM 1609 C CA . ALA A 1 200 ? -6.615 0.502 19.357 1.00 94.00 200 ALA A CA 1
ATOM 1610 C C . ALA A 1 200 ? -7.131 1.304 20.564 1.00 94.00 200 ALA A C 1
ATOM 1612 O O . ALA A 1 200 ? -7.435 0.728 21.614 1.00 94.00 200 ALA A O 1
ATOM 1613 N N . GLU A 1 201 ? -7.314 2.617 20.400 1.00 95.06 201 GLU A N 1
ATOM 1614 C CA . GLU A 1 201 ? -7.821 3.497 21.454 1.00 95.06 201 GLU A CA 1
ATOM 1615 C C . GLU A 1 201 ? -9.238 3.122 21.894 1.00 95.06 201 GLU A C 1
ATOM 1617 O O . GLU A 1 201 ? -9.528 3.078 23.094 1.00 95.06 201 GLU A O 1
ATOM 1622 N N . VAL A 1 202 ? -10.144 2.852 20.951 1.00 95.50 202 VAL A N 1
ATOM 1623 C CA . VAL A 1 202 ? -11.527 2.496 21.290 1.00 95.50 202 VAL A CA 1
ATOM 1624 C C . VAL A 1 202 ? -11.580 1.162 22.022 1.00 95.50 202 VAL A C 1
ATOM 1626 O O . VAL A 1 202 ? -12.264 1.065 23.043 1.00 95.50 202 VAL A O 1
ATOM 1629 N N . ILE A 1 203 ? -10.842 0.147 21.564 1.00 94.00 203 ILE A N 1
ATOM 1630 C CA . ILE A 1 203 ? -10.819 -1.154 22.242 1.00 94.00 203 ILE A CA 1
ATOM 1631 C C . ILE A 1 203 ? -10.269 -0.990 23.659 1.00 94.00 203 ILE A C 1
ATOM 1633 O O . ILE A 1 203 ? -10.915 -1.442 24.605 1.00 94.00 203 ILE A O 1
ATOM 1637 N N . ARG A 1 204 ? -9.139 -0.295 23.832 1.00 93.81 204 ARG A N 1
ATOM 1638 C CA . ARG A 1 204 ? -8.529 -0.063 25.151 1.00 93.81 204 ARG A CA 1
ATOM 1639 C C . ARG A 1 204 ? -9.497 0.624 26.116 1.00 93.81 204 ARG A C 1
ATOM 1641 O O . ARG A 1 204 ? -9.628 0.205 27.264 1.00 93.81 204 ARG A O 1
ATOM 1648 N N . ASN A 1 205 ? -10.209 1.643 25.638 1.00 93.94 205 ASN A N 1
ATOM 1649 C CA . ASN A 1 205 ? -11.115 2.448 26.459 1.00 93.94 205 ASN A CA 1
ATOM 1650 C C . ASN A 1 205 ? -12.448 1.753 26.774 1.00 93.94 205 ASN A C 1
ATOM 1652 O O . ASN A 1 205 ? -13.040 2.009 27.823 1.00 93.94 205 ASN A O 1
ATOM 1656 N N . VAL A 1 206 ? -12.959 0.914 25.868 1.00 94.75 206 VAL A N 1
ATOM 1657 C CA . VAL A 1 206 ? -14.300 0.321 25.998 1.00 94.75 206 VAL A CA 1
ATOM 1658 C C . VAL A 1 206 ? -14.261 -1.104 26.547 1.00 94.75 206 VAL A C 1
ATOM 1660 O O . VAL A 1 206 ? -15.133 -1.451 27.343 1.00 94.75 206 VAL A O 1
ATOM 1663 N N . ALA A 1 207 ? -13.280 -1.921 26.153 1.00 92.44 207 ALA A N 1
ATOM 1664 C CA . ALA A 1 207 ? -13.158 -3.307 26.614 1.00 92.44 207 ALA A CA 1
ATOM 1665 C C . ALA A 1 207 ? -12.587 -3.411 28.038 1.00 92.44 207 ALA A C 1
ATOM 1667 O O . ALA A 1 207 ? -12.836 -4.398 28.727 1.00 92.44 207 ALA A O 1
ATOM 1668 N N . GLY A 1 208 ? -11.854 -2.390 28.488 1.00 88.88 208 GLY A N 1
ATOM 1669 C CA . GLY A 1 208 ? -11.140 -2.404 29.760 1.00 88.88 208 GLY A CA 1
ATOM 1670 C C . GLY A 1 208 ? -9.768 -3.074 29.661 1.00 88.88 208 GLY A C 1
ATOM 1671 O O . GLY A 1 208 ? -9.439 -3.743 28.682 1.00 88.88 208 GLY A O 1
ATOM 1672 N N . GLU A 1 209 ? -8.951 -2.867 30.692 1.00 91.44 209 GLU A N 1
ATOM 1673 C CA . GLU A 1 209 ? -7.517 -3.177 30.668 1.00 91.44 209 GLU A CA 1
ATOM 1674 C C . GLU A 1 209 ? -7.214 -4.675 30.522 1.00 91.44 209 GLU A C 1
ATOM 1676 O O . GLU A 1 209 ? -6.390 -5.058 29.693 1.00 91.44 209 GLU A O 1
ATOM 1681 N N . GLU A 1 210 ? -7.896 -5.535 31.283 1.00 94.00 210 GLU A N 1
ATOM 1682 C CA . GLU A 1 210 ? -7.641 -6.979 31.267 1.00 94.00 210 GLU A CA 1
ATOM 1683 C C . GLU A 1 210 ? -8.045 -7.640 29.932 1.00 94.00 210 GLU A C 1
ATOM 1685 O O . GLU A 1 210 ? -7.190 -8.293 29.328 1.00 94.00 210 GLU A O 1
ATOM 1690 N N . PRO A 1 211 ? -9.268 -7.444 29.389 1.00 93.69 211 PRO A N 1
ATOM 1691 C CA . PRO A 1 211 ? -9.620 -7.986 28.076 1.00 93.69 211 PRO A CA 1
ATOM 1692 C C . PRO A 1 211 ? -8.726 -7.461 26.952 1.00 93.69 211 PRO A C 1
ATOM 1694 O O . PRO A 1 211 ? -8.334 -8.234 26.080 1.00 93.69 211 PRO A O 1
ATOM 1697 N N . TYR A 1 212 ? -8.373 -6.173 26.988 1.00 93.94 212 TYR A N 1
ATOM 1698 C CA . TYR A 1 212 ? -7.464 -5.564 26.018 1.00 93.94 212 TYR A CA 1
ATOM 1699 C C . TYR A 1 212 ? -6.077 -6.212 26.056 1.00 93.94 212 TYR A C 1
ATOM 1701 O O . TYR A 1 212 ? -5.549 -6.617 25.021 1.00 93.94 212 TYR A O 1
ATOM 1709 N N . ARG A 1 213 ? -5.505 -6.379 27.254 1.00 94.00 213 ARG A N 1
ATOM 1710 C CA . ARG A 1 213 ? -4.203 -7.024 27.433 1.00 94.00 213 ARG A CA 1
ATOM 1711 C C . ARG A 1 213 ? -4.224 -8.475 26.954 1.00 94.00 213 ARG A C 1
ATOM 1713 O O . ARG A 1 213 ? -3.314 -8.883 26.239 1.00 94.00 213 ARG A O 1
ATOM 1720 N N . ASN A 1 214 ? -5.261 -9.231 27.309 1.00 94.81 214 A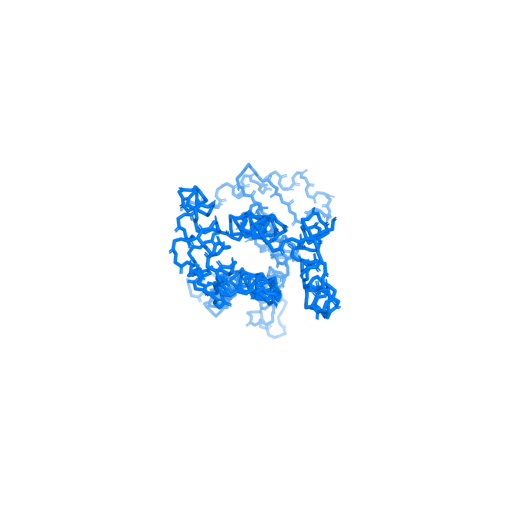SN A N 1
ATOM 1721 C CA . ASN A 1 214 ? -5.412 -10.614 26.853 1.00 94.81 214 ASN A CA 1
ATOM 1722 C C . ASN A 1 214 ? -5.525 -10.675 25.327 1.00 94.81 214 ASN A C 1
ATOM 1724 O O . ASN A 1 214 ? -4.854 -11.487 24.707 1.00 94.81 214 ASN A O 1
ATOM 1728 N N . MET A 1 215 ? -6.278 -9.764 24.702 1.00 94.94 215 MET A N 1
ATOM 1729 C CA . MET A 1 215 ? -6.339 -9.668 23.242 1.00 94.94 215 MET A CA 1
ATOM 1730 C C . MET A 1 215 ? -4.956 -9.452 22.615 1.00 94.94 215 MET A C 1
ATOM 1732 O O . MET A 1 215 ? -4.612 -10.131 21.645 1.00 94.94 215 MET A O 1
ATOM 1736 N N . ILE A 1 216 ? -4.139 -8.560 23.187 1.00 93.81 216 ILE A N 1
ATOM 1737 C CA . ILE A 1 216 ? -2.790 -8.310 22.669 1.00 93.81 216 ILE A CA 1
ATOM 1738 C C . ILE A 1 216 ? -1.958 -9.589 22.703 1.00 93.81 216 ILE A C 1
ATOM 1740 O O . ILE A 1 216 ? -1.378 -9.958 21.687 1.00 93.81 216 ILE A O 1
ATOM 1744 N N . PHE A 1 217 ? -1.884 -10.269 23.847 1.00 93.06 217 PHE A N 1
ATOM 1745 C CA . PHE A 1 217 ? -0.988 -11.418 24.000 1.00 93.06 217 PHE A CA 1
ATOM 1746 C C . PHE A 1 217 ? -1.515 -12.700 23.347 1.00 93.06 217 PHE A C 1
ATOM 1748 O O . PHE A 1 217 ? -0.711 -13.483 22.841 1.00 93.06 217 PHE A O 1
ATOM 1755 N N . ASP A 1 218 ? -2.832 -12.896 23.319 1.00 93.19 218 ASP A N 1
ATOM 1756 C CA . ASP A 1 218 ? -3.450 -14.118 22.801 1.00 93.19 218 ASP A CA 1
ATOM 1757 C C . ASP A 1 218 ? -3.667 -14.064 21.280 1.00 93.19 218 ASP A C 1
ATOM 1759 O O . ASP A 1 218 ? -3.635 -15.109 20.630 1.00 93.19 218 ASP A O 1
ATOM 1763 N N . HIS A 1 219 ? -3.875 -12.871 20.705 1.00 92.56 219 HIS A N 1
ATOM 1764 C CA . HIS A 1 219 ? -4.319 -12.717 19.314 1.00 92.56 219 HIS A CA 1
ATOM 1765 C C . HIS A 1 219 ? -3.399 -11.809 18.480 1.00 92.56 219 HIS A C 1
ATOM 1767 O O . HIS A 1 219 ? -2.873 -12.244 17.453 1.00 92.56 219 HIS A O 1
ATOM 1773 N N . ALA A 1 220 ? -3.134 -10.573 18.919 1.00 90.44 220 ALA A N 1
ATOM 1774 C CA . ALA A 1 220 ? -2.355 -9.622 18.115 1.00 90.44 220 ALA A CA 1
ATOM 1775 C C . ALA A 1 220 ? -0.855 -9.969 18.055 1.00 90.44 220 ALA A C 1
ATOM 1777 O O . ALA A 1 220 ? -0.256 -10.001 16.983 1.00 90.44 220 ALA A O 1
ATOM 1778 N N . MET A 1 221 ? -0.227 -10.265 19.192 1.00 90.19 221 MET A N 1
ATOM 1779 C CA . MET A 1 221 ? 1.215 -10.506 19.289 1.00 90.19 221 MET A CA 1
ATOM 1780 C C . MET A 1 221 ? 1.679 -11.787 18.573 1.00 90.19 221 MET A C 1
ATOM 1782 O O . MET A 1 221 ? 2.736 -11.741 17.936 1.00 90.19 221 MET A O 1
ATOM 1786 N N . PRO A 1 222 ? 0.927 -12.908 18.592 1.00 91.62 222 PRO A N 1
ATOM 1787 C CA . PRO A 1 222 ? 1.226 -14.059 17.743 1.00 91.62 222 PRO A CA 1
ATOM 1788 C C . PRO A 1 222 ? 1.258 -13.705 16.254 1.00 91.62 222 PRO A C 1
ATOM 1790 O O . PRO A 1 222 ? 2.189 -14.114 15.560 1.00 91.62 222 PRO A O 1
ATOM 1793 N N . TYR A 1 223 ? 0.301 -12.901 15.775 1.00 88.19 223 TYR A N 1
ATOM 1794 C CA . TYR A 1 223 ? 0.297 -12.419 14.393 1.00 88.19 223 TYR A CA 1
ATOM 1795 C C . TYR A 1 223 ? 1.531 -11.555 14.102 1.00 88.19 223 TYR A C 1
ATOM 1797 O O . TYR A 1 223 ? 2.274 -11.832 13.162 1.00 88.19 223 TYR A O 1
ATOM 1805 N N . VAL A 1 224 ? 1.817 -10.583 14.973 1.00 88.69 224 VAL A N 1
ATOM 1806 C CA . VAL A 1 224 ? 2.981 -9.691 14.838 1.00 88.69 224 VAL A CA 1
ATOM 1807 C C . VAL A 1 224 ? 4.294 -10.459 14.766 1.00 88.69 224 VAL A C 1
ATOM 1809 O O . VAL A 1 224 ? 5.178 -10.108 13.989 1.00 88.69 224 VAL A O 1
ATOM 1812 N N . LYS A 1 225 ? 4.429 -11.522 15.560 1.00 88.50 225 LYS A N 1
ATOM 1813 C CA . LYS A 1 225 ? 5.622 -12.368 15.554 1.00 88.50 225 LYS A CA 1
ATOM 1814 C C . LYS A 1 225 ? 5.760 -13.165 14.255 1.00 88.50 225 LYS A C 1
ATOM 1816 O O . LYS A 1 225 ? 6.878 -13.320 13.774 1.00 88.50 225 LYS A O 1
ATOM 1821 N N . ASN A 1 226 ? 4.654 -13.678 13.720 1.00 86.81 226 ASN A N 1
ATOM 1822 C CA . ASN A 1 226 ? 4.666 -14.501 12.511 1.00 86.81 226 ASN A CA 1
ATOM 1823 C C . ASN A 1 226 ? 4.902 -13.672 11.237 1.00 86.81 226 ASN A C 1
ATOM 1825 O O . ASN A 1 226 ? 5.573 -14.160 10.335 1.00 86.81 226 ASN A O 1
ATOM 1829 N N . ASP A 1 227 ? 4.419 -12.425 11.193 1.00 86.31 227 ASP A N 1
ATOM 1830 C CA . ASP A 1 227 ? 4.497 -11.532 10.022 1.00 86.31 227 ASP A CA 1
ATOM 1831 C C . ASP A 1 227 ? 5.473 -10.348 10.213 1.00 86.31 227 ASP A C 1
ATOM 1833 O O . ASP A 1 227 ? 5.367 -9.309 9.554 1.00 86.31 227 ASP A O 1
ATOM 1837 N N . ILE A 1 228 ? 6.463 -10.486 11.104 1.00 84.25 228 ILE A N 1
ATOM 1838 C CA . ILE A 1 228 ? 7.357 -9.382 11.500 1.00 84.25 228 ILE A CA 1
ATOM 1839 C C . ILE A 1 228 ? 8.105 -8.741 10.318 1.00 84.25 228 ILE A C 1
ATOM 1841 O O . ILE A 1 228 ? 8.263 -7.522 10.282 1.00 84.25 228 ILE A O 1
ATOM 1845 N N . GLU A 1 229 ? 8.516 -9.531 9.323 1.00 78.06 229 GLU A N 1
ATOM 1846 C CA . GLU A 1 229 ? 9.240 -9.035 8.144 1.00 78.06 229 GLU A CA 1
ATOM 1847 C C . GLU A 1 229 ? 8.350 -8.156 7.251 1.00 78.06 229 GLU A C 1
ATOM 1849 O O . GLU A 1 229 ? 8.772 -7.079 6.814 1.00 78.06 229 GLU A O 1
ATOM 1854 N N . ARG A 1 230 ? 7.088 -8.558 7.029 1.00 73.50 230 ARG A N 1
ATOM 1855 C CA . ARG A 1 230 ? 6.097 -7.753 6.290 1.00 73.50 230 ARG A CA 1
ATOM 1856 C C . ARG A 1 230 ? 5.787 -6.466 7.052 1.00 73.50 230 ARG A C 1
ATOM 1858 O O . ARG A 1 230 ? 5.790 -5.381 6.472 1.00 73.50 230 ARG A O 1
ATOM 1865 N N . LEU A 1 231 ? 5.614 -6.558 8.370 1.00 79.62 231 LEU A N 1
ATOM 1866 C CA . LEU A 1 231 ? 5.353 -5.401 9.231 1.00 79.62 231 LEU A CA 1
ATOM 1867 C C . LEU A 1 231 ? 6.491 -4.377 9.210 1.00 79.62 231 LEU A C 1
ATOM 1869 O O . LEU A 1 231 ? 6.230 -3.175 9.163 1.00 79.62 231 LEU A O 1
ATOM 1873 N N . GLN A 1 232 ? 7.744 -4.835 9.216 1.00 71.62 232 GLN A N 1
ATOM 1874 C CA . GLN A 1 232 ? 8.916 -3.966 9.083 1.00 71.62 232 GLN A CA 1
ATOM 1875 C C . GLN A 1 232 ? 9.006 -3.339 7.692 1.00 71.62 232 GLN A C 1
ATOM 1877 O O . GLN A 1 232 ? 9.247 -2.138 7.576 1.00 71.62 232 GLN A O 1
ATOM 1882 N N . THR A 1 233 ? 8.752 -4.125 6.643 1.00 72.56 233 THR A N 1
ATOM 1883 C CA . THR A 1 233 ? 8.793 -3.663 5.245 1.00 72.56 233 THR A CA 1
ATOM 1884 C C . THR A 1 233 ? 7.869 -2.468 5.002 1.00 72.56 233 THR A C 1
ATOM 1886 O O . THR A 1 233 ? 8.225 -1.545 4.267 1.00 72.56 233 THR A O 1
ATOM 1889 N N . TYR A 1 234 ? 6.708 -2.448 5.660 1.00 78.06 234 TYR A N 1
ATOM 1890 C CA . TYR A 1 234 ? 5.704 -1.388 5.523 1.00 78.06 234 TYR A CA 1
ATOM 1891 C C . TYR A 1 234 ? 5.703 -0.366 6.669 1.00 78.06 234 TYR A C 1
ATOM 1893 O O . TYR A 1 234 ? 4.794 0.467 6.750 1.00 78.06 234 TYR A O 1
ATOM 1901 N N . ALA A 1 235 ? 6.716 -0.416 7.543 1.00 77.81 235 ALA A N 1
ATOM 1902 C CA . ALA A 1 235 ? 6.837 0.418 8.740 1.00 77.81 235 ALA A CA 1
ATOM 1903 C C . ALA A 1 235 ? 5.597 0.366 9.658 1.00 77.81 235 ALA A C 1
ATOM 1905 O O . ALA A 1 235 ? 5.270 1.344 10.316 1.00 77.81 235 ALA A O 1
ATOM 1906 N N . ILE A 1 236 ? 4.868 -0.753 9.668 1.00 86.81 236 ILE A N 1
ATOM 1907 C CA . ILE A 1 236 ? 3.677 -0.976 10.507 1.00 86.81 236 ILE A CA 1
ATOM 1908 C C . ILE A 1 236 ? 4.097 -1.389 11.921 1.00 86.81 236 ILE A C 1
ATOM 1910 O O . ILE A 1 236 ? 3.394 -1.108 12.886 1.00 86.81 236 ILE A O 1
ATOM 1914 N N . LEU A 1 237 ? 5.264 -2.027 12.066 1.00 80.69 237 LEU A N 1
ATOM 1915 C CA . LEU A 1 237 ? 5.769 -2.460 13.370 1.00 80.69 237 LEU A CA 1
ATOM 1916 C C . LEU A 1 237 ? 5.886 -1.291 14.365 1.00 80.69 237 LEU A C 1
ATOM 1918 O O . LEU A 1 237 ? 5.521 -1.448 15.529 1.00 80.69 237 LEU A O 1
ATOM 1922 N N . ASP A 1 238 ? 6.340 -0.126 13.901 1.00 78.69 238 ASP A N 1
ATOM 1923 C CA . ASP A 1 238 ? 6.469 1.072 14.736 1.00 78.69 238 ASP A CA 1
ATOM 1924 C C . ASP A 1 238 ? 5.104 1.576 15.222 1.00 78.69 238 ASP A C 1
ATOM 1926 O O . ASP A 1 238 ? 4.971 1.960 16.384 1.00 78.69 238 ASP A O 1
ATOM 1930 N N . ASP A 1 239 ? 4.074 1.516 14.374 1.00 85.50 239 ASP A N 1
ATOM 1931 C CA . ASP A 1 239 ? 2.704 1.881 14.746 1.00 85.50 239 ASP A CA 1
ATOM 1932 C C . ASP A 1 239 ? 2.157 0.913 15.790 1.00 85.50 239 ASP A C 1
ATOM 1934 O O . ASP A 1 239 ? 1.582 1.331 16.792 1.00 85.50 239 ASP A O 1
ATOM 1938 N N . ILE A 1 240 ? 2.372 -0.388 15.590 1.00 86.69 240 ILE A N 1
ATOM 1939 C CA . ILE A 1 240 ? 1.948 -1.425 16.534 1.00 86.69 240 ILE A CA 1
ATOM 1940 C C . ILE A 1 240 ? 2.549 -1.172 17.911 1.00 86.69 240 ILE A C 1
ATOM 1942 O O . ILE A 1 240 ? 1.827 -1.192 18.907 1.00 86.69 240 ILE A O 1
ATOM 1946 N N . VAL A 1 241 ? 3.854 -0.903 17.972 1.00 84.62 241 VAL A N 1
ATOM 1947 C CA . VAL A 1 241 ? 4.528 -0.576 19.231 1.00 84.62 241 VAL A CA 1
ATOM 1948 C C . VAL A 1 241 ? 3.969 0.715 19.824 1.00 84.62 241 VAL A C 1
ATOM 1950 O O . VAL A 1 241 ? 3.709 0.753 21.020 1.00 84.62 241 VAL A O 1
ATOM 1953 N N . ARG A 1 242 ? 3.745 1.749 19.005 1.00 86.62 242 ARG A N 1
ATOM 1954 C CA . ARG A 1 242 ? 3.264 3.062 19.460 1.00 86.62 242 ARG A CA 1
ATOM 1955 C C . ARG A 1 242 ? 1.841 3.033 20.018 1.00 86.62 242 ARG A C 1
ATOM 1957 O O . ARG A 1 242 ? 1.558 3.767 20.961 1.00 86.62 242 ARG A O 1
ATOM 1964 N N . TYR A 1 243 ? 0.939 2.271 19.401 1.00 90.44 243 TYR A N 1
ATOM 1965 C CA . TYR A 1 243 ? -0.493 2.342 19.708 1.00 90.44 243 TYR A CA 1
ATOM 1966 C C . TYR A 1 243 ? -1.010 1.163 20.537 1.00 90.44 243 TYR A C 1
ATOM 1968 O O . TYR A 1 243 ? -2.011 1.334 21.237 1.00 90.44 243 TYR A O 1
ATOM 1976 N N . LEU A 1 244 ? -0.364 -0.013 20.496 1.00 86.75 244 LEU A N 1
ATOM 1977 C CA . LEU A 1 244 ? -0.818 -1.161 21.294 1.00 86.75 244 LEU A CA 1
ATOM 1978 C C . LEU A 1 244 ? -0.178 -1.251 22.677 1.00 86.75 244 LEU A C 1
ATOM 1980 O O . LEU A 1 244 ? -0.859 -1.703 23.604 1.00 86.75 244 LEU A O 1
ATOM 1984 N N . PHE A 1 245 ? 1.078 -0.827 22.819 1.00 82.00 245 PHE A N 1
ATOM 1985 C CA . PHE A 1 245 ? 1.862 -0.939 24.052 1.00 82.00 245 PHE A CA 1
ATOM 1986 C C . PHE A 1 245 ? 1.993 0.423 24.742 1.00 82.00 245 PHE A C 1
ATOM 1988 O O . PHE A 1 245 ? 1.705 0.484 25.962 1.00 82.00 245 PHE A O 1
#

Mean predicted aligned error: 14.59 Å

Nearest PDB structures (foldseek):
  9c5c-assembly1_M  TM=6.642E-01  e=8.004E-02  Homo sapiens
  6uri-assembly1_S  TM=5.994E-01  e=3.413E-01  Homo sapiens
  4p6z-assembly1_S  TM=4.904E-01  e=2.142E-01  Homo sapiens
  6owt-assembly1_S  TM=6.380E-01  e=6.035E-01  Rattus norvegicus
  8d9w-assembly1_f  TM=6.043E-01  e=1.382E+00  Homo sapiens

pLDDT: mean 80.65, std 13.35, range [39.19, 95.56]

Radius of gyration: 27.24 Å; Cα contacts (8 Å, |Δi|>4): 211; chains: 1; bounding box: 59×36×77 Å